Protein 8GPV (pdb70)

InterPro domains:
  IPR000644 CBS domain [PF00571] (129-175)
  IPR000644 CBS domain [PF00571] (193-246)
  IPR000644 CBS domain [PS51371] (197-253)
  IPR000644 CBS domain [SM00116] (200-248)
  IPR006667 SLC41A/MgtE, integral membrane domain [PF01769] (315-437)
  IPR006668 Magnesium transporter, MgtE intracellular domain [PF03448] (28-127)
  IPR006668 Magnesium transporter, MgtE intracellular domain [SM00924] (26-129)
  IPR006669 Magnesium transporter MgtE [PTHR43773] (11-441)
  IPR006669 Magnesium transporter MgtE [TIGR00400] (9-442)
  IPR036739 SLC41A/MgtE divalent cation transporters, integral membrane domain superfamily [G3DSA:1.10.357.20] (266-442)
  IPR036739 SLC41A/MgtE divalent cation transporters, integr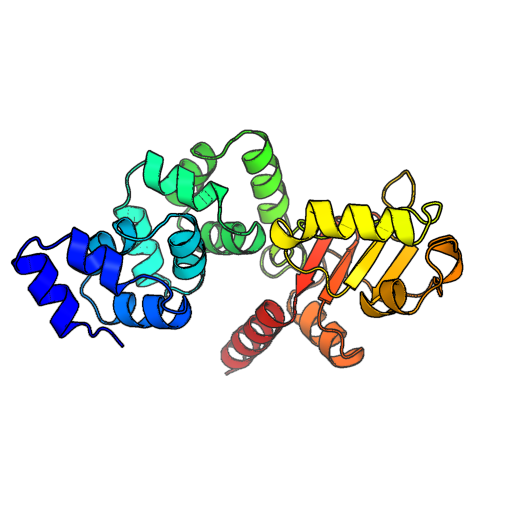al membrane domain superfamily [SSF161093] (274-442)
  IPR038076 MgtE, N-terminal domain superfamily [G3DSA:1.25.60.10] (2-124)
  IPR046342 CBS domain superfamily [G3DSA:3.10.580.10] (125-253)
  IPR046342 CBS domain superfamily [SSF54631] (128-263)

B-factor: mean 52.8, std 12.77, range [27.22, 95.34]

Organism: NCBI:txid1898207

Solvent-accessible surface area: 13319 Å² total; per-residue (Å²): 126,38,62,47,90,77,0,83,98,19,24,98,89,30,108,99,47,45,0,130,157,32,7,107,138,39,58,41,71,102,2,9,97,16,0,154,60,12,124,73,76,48,1,22,57,0,7,85,22,12,81,113,76,43,13,11,88,0,1,30,90,15,44,68,54,29,14,43,33,0,4,93,54,15,75,117,52,46,4,145,59,8,0,50,55,7,51,8,14,34,5,1,58,0,9,73,72,19,87,53,85,39,19,89,110,2,20,122,31,21,59,117,76,34,54,65,47,2,129,96,3,38,64,28,68,61,74,4,0,0,42,27,0,3,38,44,18,0,0,0,45,30,64,68,41,0,41,100,0,25,89,46,6,165,92,78,12,152,125,20,56,29,51,94,25,0,1,0,0,44,141,164,78,44,14,43,2,32,12,118,42,28,28,1,125,156,23,88,75,123,22,31,0,161,80,42,49,90,47,84,83,38,35,3,43,1,145,40,71,26,83,51,0,23,123,10,17,137,156,97,118,63,166,5,0,3,0,26,53,123,82,25,34,4,31,0,1,2,11,34,89,32,8,116,85,2,32,119,100,20,51,96,133,121,123

CATH classification: 1.25.60.10 (+1 more: 3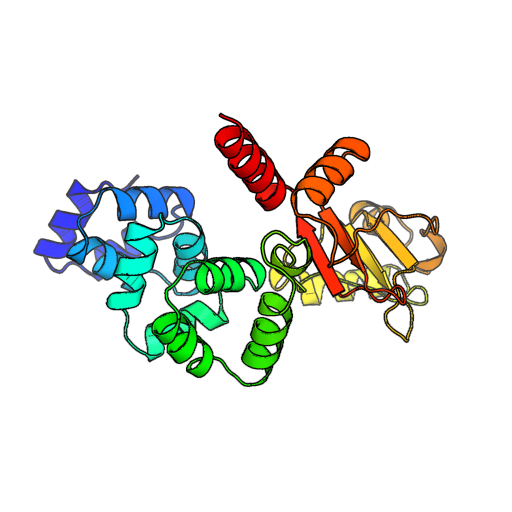.10.580.10)

Structure (mmCIF, N/CA/C/O backbone):
data_8GPV
#
_entry.id   8GPV
#
_cell.length_a   81.063
_cell.length_b   81.063
_cell.length_c   104.565
_cell.angle_alpha   90.00
_cell.angle_beta   90.00
_cell.angle_gamma   90.00
#
_symmetry.space_group_name_H-M   'P 43 2 2'
#
loop_
_entity.id
_entity.type
_entity.pdbx_description
1 polymer 'Magnesium transporter MgtE'
2 non-polymer '4-(2-HYDROXYETHYL)-1-PIPERAZINE ETHANESULFONIC ACID'
3 non-polymer 'MAGNESIUM ION'
4 water water
#
loop_
_atom_site.group_PDB
_atom_site.id
_atom_site.type_symbol
_atom_site.label_atom_id
_atom_site.label_alt_id
_atom_site.label_comp_id
_atom_site.label_asym_id
_atom_site.label_entity_id
_atom_site.label_seq_id
_atom_site.pdbx_PDB_ins_code
_atom_site.Cartn_x
_atom_site.Cartn_y
_atom_site.Cartn_z
_atom_site.occupancy
_atom_site.B_iso_or_equiv
_atom_site.auth_seq_id
_atom_site.auth_comp_id
_atom_site.auth_asym_id
_atom_site.auth_atom_id
_atom_site.pdbx_PDB_model_num
ATOM 1 N N . MET A 1 1 ? -61.127 8.715 18.358 1.00 76.16 1 MET A N 1
ATOM 2 C CA . MET A 1 1 ? -61.590 10.086 18.181 1.00 70.15 1 MET A CA 1
ATOM 3 C C . MET A 1 1 ? -61.850 10.723 19.548 1.00 78.30 1 MET A C 1
ATOM 4 O O . MET A 1 1 ? -62.910 11.303 19.789 1.00 75.91 1 MET A O 1
ATOM 6 N N . LEU A 1 2 ? -60.865 10.614 20.437 1.00 73.09 2 LEU A N 1
ATOM 7 C CA . LEU A 1 2 ? -60.988 11.099 21.805 1.00 76.14 2 LEU A CA 1
ATOM 8 C C . LEU A 1 2 ? -60.528 12.551 21.903 1.00 63.38 2 LEU A C 1
ATOM 9 O O . LEU A 1 2 ? -59.404 12.884 21.512 1.00 66.21 2 LEU A O 1
ATOM 14 N N . THR A 1 3 ? -61.385 13.404 22.457 1.00 64.66 3 THR A N 1
ATOM 15 C CA . THR A 1 3 ? -61.193 14.847 22.418 1.00 60.30 3 THR A CA 1
ATOM 16 C C . THR A 1 3 ? -60.483 15.349 23.668 1.00 61.59 3 THR A C 1
ATOM 17 O O . THR A 1 3 ? -60.338 14.645 24.669 1.00 57.06 3 THR A O 1
ATOM 21 N N . ASP A 1 4 ? -60.054 16.609 23.595 1.00 55.94 4 ASP A N 1
ATOM 22 C CA . ASP A 1 4 ? -59.478 17.283 24.752 1.00 55.53 4 ASP A CA 1
ATOM 23 C C . ASP A 1 4 ? -60.456 17.299 25.926 1.00 59.49 4 ASP A C 1
ATOM 24 O O . ASP A 1 4 ? -60.060 17.119 27.084 1.00 50.26 4 ASP A O 1
ATOM 29 N N . THR A 1 5 ? -61.739 17.508 25.628 1.00 52.88 5 THR A N 1
ATOM 30 C CA . THR A 1 5 ? -62.790 17.537 26.637 1.00 59.84 5 THR A CA 1
ATOM 31 C C . THR A 1 5 ? -62.943 16.200 27.348 1.00 47.48 5 THR A C 1
ATOM 32 O O . THR A 1 5 ? -63.072 16.153 28.577 1.00 53.38 5 THR A O 1
ATOM 36 N N . GLN A 1 6 ? -62.974 15.101 26.591 1.00 52.24 6 GLN A N 1
ATOM 37 C CA . GLN A 1 6 ? -63.195 13.812 27.233 1.00 51.65 6 GLN A CA 1
ATOM 38 C C . GLN A 1 6 ? -61.998 13.403 28.067 1.00 50.92 6 GLN A C 1
ATOM 39 O O . GLN A 1 6 ? -62.175 12.821 29.143 1.00 53.31 6 GLN A O 1
ATOM 45 N N . VAL A 1 7 ? -60.779 13.718 27.624 1.00 43.93 7 VAL 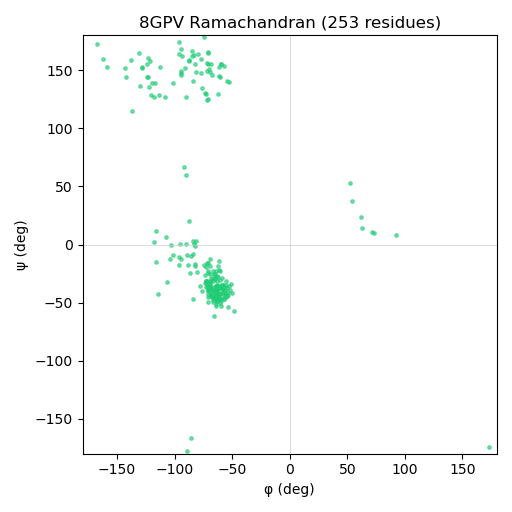A N 1
ATOM 46 C CA . VAL A 1 7 ? -59.617 13.351 28.434 1.00 43.89 7 VAL A CA 1
ATOM 47 C C . VAL A 1 7 ? -59.594 14.166 29.726 1.00 56.21 7 VAL A C 1
ATOM 48 O O . VAL A 1 7 ? -59.379 13.619 30.815 1.00 45.55 7 VAL A O 1
ATOM 52 N N . LYS A 1 8 ? -59.859 15.475 29.635 1.00 50.36 8 LYS A N 1
ATOM 53 C CA . LYS A 1 8 ? -59.783 16.325 30.818 1.00 47.56 8 LYS A CA 1
ATOM 54 C C . LYS A 1 8 ? -60.801 15.921 31.879 1.00 42.64 8 LYS A C 1
ATOM 55 O O . LYS A 1 8 ? -60.519 16.004 33.090 1.00 43.56 8 LYS A O 1
ATOM 61 N N . GLU A 1 9 ? -61.979 15.464 31.454 1.00 41.48 9 GLU A N 1
ATOM 62 C CA . GLU A 1 9 ? -62.942 14.917 32.404 1.00 44.23 9 GLU A CA 1
ATOM 63 C C . GLU A 1 9 ? -62.430 13.622 33.023 1.00 43.05 9 GLU A C 1
ATOM 64 O O . GLU A 1 9 ? -62.539 13.421 34.240 1.00 48.09 9 GLU A O 1
ATOM 70 N N . LEU A 1 10 ? -61.894 12.717 32.197 1.00 40.39 10 LEU A N 1
ATOM 71 C CA . LEU A 1 10 ? -61.379 11.468 32.745 1.00 39.26 10 LEU A CA 1
ATOM 72 C C . LEU A 1 10 ? -60.253 11.739 33.728 1.00 37.90 10 LEU A C 1
ATOM 73 O O . LEU A 1 10 ? -60.148 11.070 34.764 1.00 43.66 10 LEU A O 1
ATOM 78 N N . ILE A 1 11 ? -59.411 12.735 33.435 1.00 39.25 11 ILE A N 1
ATOM 79 C CA . ILE A 1 11 ? -58.351 13.101 34.372 1.00 43.14 11 ILE A CA 1
ATOM 80 C C . ILE A 1 11 ? -58.964 13.599 35.671 1.00 47.25 11 ILE A C 1
ATOM 81 O O . ILE A 1 11 ? -58.601 13.153 36.768 1.00 44.15 11 ILE A O 1
ATOM 86 N N . SER A 1 12 ? -59.927 14.518 35.559 1.00 44.64 12 SER A N 1
ATOM 87 C CA . SER A 1 12 ? -60.604 15.031 36.749 1.00 50.65 12 SER A CA 1
ATOM 88 C C . SER A 1 12 ? -61.256 13.909 37.546 1.00 46.04 12 SER A C 1
ATOM 89 O O . SER A 1 12 ? -61.270 13.953 38.781 1.00 47.36 12 SER A O 1
ATOM 92 N N . GLN A 1 13 ? -61.771 12.883 36.877 1.00 45.70 13 GLN A N 1
ATOM 93 C CA . GLN A 1 13 ? -62.309 11.729 37.584 1.00 47.22 13 GLN A CA 1
ATOM 94 C C . GLN A 1 13 ? -61.237 10.724 38.005 1.00 43.03 13 GLN A C 1
ATOM 95 O O . GLN A 1 13 ? -61.581 9.700 38.602 1.00 47.96 13 GLN A O 1
ATOM 101 N N . ARG A 1 14 ? -59.966 10.971 37.682 1.00 43.65 14 ARG A N 1
ATOM 102 C CA . ARG A 1 14 ? -58.883 10.023 37.950 1.00 39.05 14 ARG A CA 1
ATOM 103 C C . ARG A 1 14 ? -59.156 8.642 37.363 1.00 41.87 14 ARG A C 1
ATOM 104 O O . ARG A 1 14 ? -58.826 7.611 37.948 1.00 46.82 14 ARG A O 1
ATOM 105 N N . ARG A 1 15 ? -59.756 8.625 36.178 1.00 41.17 15 ARG A N 1
ATOM 106 C CA . ARG A 1 15 ? -60.075 7.377 35.499 1.00 44.63 15 ARG A CA 1
ATOM 107 C C . ARG A 1 15 ? -58.911 6.999 34.585 1.00 43.67 15 ARG A C 1
ATOM 108 O O . ARG A 1 15 ? -59.029 6.972 33.367 1.00 38.82 15 ARG A O 1
ATOM 116 N N . TRP A 1 16 ? -57.775 6.679 35.218 1.00 46.26 16 TRP A N 1
ATOM 117 C CA . TRP A 1 16 ? -56.524 6.462 34.483 1.00 48.11 16 TRP A CA 1
ATOM 118 C C . TRP A 1 16 ? -56.600 5.272 33.541 1.00 45.45 16 TRP A C 1
ATOM 119 O O . TRP A 1 16 ? -56.061 5.329 32.429 1.00 43.98 16 TRP A O 1
ATOM 130 N N . ALA A 1 17 ? -57.238 4.177 33.964 1.00 38.10 17 ALA A N 1
ATOM 131 C CA . ALA A 1 17 ? -57.381 3.031 33.065 1.00 43.82 17 ALA A CA 1
ATOM 132 C C . ALA A 1 17 ? -58.199 3.385 31.823 1.00 47.47 17 ALA A C 1
ATOM 133 O O . ALA A 1 17 ? -57.844 3.003 30.701 1.00 46.02 17 ALA A O 1
ATOM 135 N N . ASP A 1 18 ? -59.310 4.100 32.007 1.00 41.19 18 ASP A N 1
ATOM 136 C CA . ASP A 1 18 ? -60.118 4.529 30.867 1.00 49.16 18 ASP A CA 1
ATOM 137 C C . ASP A 1 18 ? -59.301 5.394 29.914 1.00 39.28 18 ASP A C 1
ATOM 138 O O . ASP A 1 18 ? -59.459 5.303 28.696 1.00 44.01 18 ASP A O 1
ATOM 143 N N . ILE A 1 19 ? -58.417 6.238 30.448 1.00 41.72 19 ILE A N 1
ATOM 144 C CA . ILE A 1 19 ? -57.565 7.045 29.577 1.00 42.73 19 ILE A CA 1
ATOM 145 C C . ILE A 1 19 ? -56.642 6.154 28.763 1.00 42.62 19 ILE A C 1
ATOM 146 O O . ILE A 1 19 ? -56.578 6.257 27.531 1.00 42.27 19 ILE A O 1
ATOM 151 N N . ARG A 1 20 ? -55.896 5.271 29.436 1.00 42.47 20 ARG A N 1
ATOM 152 C CA . ARG A 1 20 ? -54.984 4.400 28.691 1.00 47.11 20 ARG A CA 1
ATOM 153 C C . ARG A 1 20 ? -55.736 3.568 27.645 1.00 44.43 20 ARG A C 1
ATOM 154 O O . ARG A 1 20 ? -55.252 3.402 26.518 1.00 42.69 20 ARG A O 1
ATOM 162 N N . ARG A 1 21 ? -56.953 3.095 27.961 1.00 45.14 21 ARG A N 1
ATOM 163 C CA . ARG A 1 21 ? -57.730 2.349 26.964 1.00 37.12 21 ARG A CA 1
ATOM 164 C C . ARG A 1 21 ? -58.161 3.235 25.801 1.00 43.39 21 ARG A C 1
ATOM 165 O O . ARG A 1 21 ? -58.139 2.802 24.641 1.00 44.96 21 ARG A O 1
ATOM 173 N N . ALA A 1 22 ? -58.567 4.469 26.092 1.00 40.10 22 ALA A N 1
ATOM 174 C CA . ALA A 1 22 ? -58.969 5.394 25.040 1.00 39.29 22 ALA A CA 1
ATOM 175 C C . ALA A 1 22 ? -57.817 5.782 24.118 1.00 43.66 22 ALA A C 1
ATOM 176 O O . ALA A 1 22 ? -58.059 6.140 22.958 1.00 49.34 22 ALA A O 1
ATOM 178 N N . LEU A 1 23 ? -56.574 5.719 24.588 1.00 44.17 23 LEU A N 1
ATOM 179 C CA . LEU A 1 23 ? -55.449 6.103 23.747 1.00 43.39 23 LEU A CA 1
ATOM 180 C C . LEU A 1 23 ? -54.946 4.971 22.861 1.00 47.35 23 LEU A C 1
ATOM 181 O O . LEU A 1 23 ? -54.131 5.234 21.978 1.00 41.63 23 LEU A O 1
ATOM 186 N N . VAL A 1 24 ? -55.413 3.736 23.076 1.00 40.24 24 VAL A N 1
ATOM 187 C CA . VAL A 1 24 ? -54.910 2.576 22.342 1.00 44.48 24 VAL A CA 1
ATOM 188 C C . VAL A 1 24 ? -55.187 2.728 20.854 1.00 50.81 24 VAL A C 1
ATOM 189 O O . VAL A 1 24 ? -56.312 3.037 20.440 1.00 43.12 24 VAL A O 1
ATOM 193 N N . ASP A 1 25 ? -54.149 2.531 20.044 1.00 51.77 25 ASP A N 1
ATOM 194 C CA . ASP A 1 25 ? -54.235 2.424 18.595 1.00 61.86 25 ASP A CA 1
ATOM 195 C C . ASP A 1 25 ? -54.515 3.774 17.933 1.00 63.09 25 ASP A C 1
ATOM 196 O O . ASP A 1 25 ? -54.775 3.823 16.726 1.00 64.79 25 ASP A O 1
ATOM 201 N N . GLU A 1 26 ? -54.452 4.879 18.681 1.00 48.37 26 GLU A N 1
ATOM 202 C CA . GLU A 1 26 ? -54.576 6.197 18.051 1.00 49.54 26 GLU A CA 1
ATOM 203 C C . GLU A 1 26 ? -53.294 6.516 17.287 1.00 50.90 26 GLU A C 1
ATOM 204 O O . GLU A 1 26 ? -52.197 6.371 17.845 1.00 43.49 26 GLU A O 1
ATOM 210 N N . PRO A 1 27 ? -53.383 6.930 16.024 1.00 44.90 27 PRO A N 1
ATOM 211 C CA . PRO A 1 27 ? -52.178 7.311 15.272 1.00 46.48 27 PRO A CA 1
ATOM 212 C C . PRO A 1 27 ? -51.383 8.369 16.012 1.00 40.02 27 PRO A C 1
ATOM 213 O O . PRO A 1 27 ? -51.952 9.291 16.616 1.00 42.77 27 PRO A O 1
ATOM 217 N N . PRO A 1 28 ? -50.062 8.268 15.985 1.00 40.71 28 PRO A N 1
ATOM 218 C CA . PRO A 1 28 ? -49.215 9.221 16.705 1.00 39.26 28 PRO A CA 1
ATOM 219 C C . PRO A 1 28 ? -49.511 10.670 16.341 1.00 39.72 28 PRO A C 1
ATOM 220 O O . PRO A 1 28 ? -49.503 11.533 17.229 1.00 35.81 28 PRO A O 1
ATOM 224 N N . PRO A 1 29 ? -49.745 11.011 15.061 1.00 38.09 29 PRO A N 1
ATOM 225 C CA . PRO A 1 29 ? -50.100 12.413 14.765 1.00 35.85 29 PRO A CA 1
ATOM 226 C C . PRO A 1 29 ? -51.369 12.864 15.468 1.00 44.59 29 PRO A C 1
ATOM 227 O O . PRO A 1 29 ? -51.485 14.036 15.857 1.00 40.67 29 PRO A O 1
ATOM 231 N N . HIS A 1 30 ? -52.335 11.961 15.627 1.00 40.80 30 HIS A N 1
ATOM 232 C CA . HIS A 1 30 ? -53.563 12.320 16.324 1.00 43.77 30 HIS A CA 1
ATOM 233 C C . HIS A 1 30 ? -53.298 12.505 17.817 1.00 43.44 30 HIS A C 1
ATOM 234 O O . HIS A 1 30 ? -53.867 13.407 18.442 1.00 40.72 30 HIS A O 1
ATOM 241 N N . LEU A 1 31 ? -52.435 11.658 18.411 1.00 37.72 31 LEU A N 1
ATOM 242 C CA . LEU A 1 31 ? -52.047 11.867 19.802 1.00 43.46 31 LEU A CA 1
ATOM 243 C C . LEU A 1 31 ? -51.292 13.173 19.965 1.00 47.22 31 LEU A C 1
ATOM 244 O O . LEU A 1 31 ? -51.462 13.870 20.971 1.00 41.44 31 LEU A O 1
ATOM 249 N N . ALA A 1 32 ? -50.424 13.507 18.999 1.00 42.83 32 ALA A N 1
ATOM 250 C CA . ALA A 1 32 ? -49.708 14.773 19.070 1.00 40.17 32 ALA A CA 1
ATOM 251 C C . ALA A 1 32 ? -50.670 15.948 18.989 1.00 41.14 32 ALA A C 1
ATOM 252 O O . ALA A 1 32 ? -50.444 16.980 19.632 1.00 47.78 32 ALA A O 1
ATOM 254 N N . ASP A 1 33 ? -51.741 15.820 18.206 1.00 38.58 33 ASP A N 1
ATOM 255 C CA . ASP A 1 33 ? -52.708 16.911 18.142 1.00 36.10 33 ASP A CA 1
ATOM 256 C C . ASP A 1 33 ? -53.404 17.093 19.481 1.00 50.24 33 ASP A C 1
ATOM 257 O O . ASP A 1 33 ? -53.536 18.218 19.975 1.00 46.47 33 ASP A O 1
ATOM 262 N N . LEU A 1 34 ? -53.830 15.986 20.090 1.00 52.94 34 LEU A N 1
ATOM 263 C CA . LEU A 1 34 ? -54.474 16.038 21.399 1.00 44.66 34 LEU A CA 1
ATOM 264 C C . LEU A 1 34 ? -53.554 16.652 22.444 1.00 49.89 34 LEU A C 1
ATOM 265 O O . LEU A 1 34 ? -53.976 17.495 23.241 1.00 52.44 34 LEU A O 1
ATOM 270 N N . LEU A 1 35 ? -52.293 16.221 22.476 1.00 44.46 35 LEU A N 1
ATOM 271 C CA . LEU A 1 35 ? -51.365 16.766 23.462 1.00 49.30 35 LEU A CA 1
ATOM 272 C C . LEU A 1 35 ? -51.165 18.263 23.263 1.00 52.58 35 LEU A C 1
ATOM 273 O O . LEU A 1 35 ? -51.019 19.010 24.238 1.00 56.10 35 LEU A O 1
ATOM 278 N N . PHE A 1 36 ? -51.170 18.727 22.009 1.00 52.27 36 PHE A N 1
ATOM 279 C CA . PHE A 1 36 ? -51.010 20.160 21.764 1.00 55.31 36 PHE A CA 1
ATOM 280 C C . PHE A 1 36 ? -52.206 20.950 22.287 1.00 57.40 36 PHE A C 1
ATOM 281 O O . PHE A 1 36 ? -52.038 22.002 22.917 1.00 64.69 36 PHE A O 1
ATOM 289 N N . SER A 1 37 ? -53.422 20.466 22.015 1.00 56.84 37 SER A N 1
ATOM 290 C CA . SER A 1 37 ? -54.643 21.160 22.410 1.00 60.39 37 SER A CA 1
ATOM 291 C C . SER A 1 37 ? -54.853 21.162 23.913 1.00 58.73 37 SER A C 1
ATOM 292 O O . SER A 1 37 ? -55.727 21.891 24.396 1.00 65.94 37 SER A O 1
ATOM 295 N N . LEU A 1 38 ? -54.094 20.365 24.652 1.00 55.35 38 LEU A N 1
ATOM 296 C CA . LEU A 1 38 ? -54.195 20.348 26.099 1.00 56.51 38 LEU A CA 1
ATOM 297 C C . LEU A 1 38 ? -53.341 21.454 26.700 1.00 56.58 38 LEU A C 1
ATOM 298 O O . LEU A 1 38 ? -52.494 22.052 26.040 1.00 53.05 38 LEU A O 1
ATOM 303 N N . GLU A 1 39 ? -53.566 21.711 27.981 1.00 57.44 39 GLU A N 1
ATOM 304 C CA . GLU A 1 39 ? -52.657 22.530 28.763 1.00 57.81 39 GLU A CA 1
ATOM 305 C C . GLU A 1 39 ? -51.517 21.673 29.295 1.00 63.30 39 GLU A C 1
ATOM 306 O O . GLU A 1 39 ? -51.613 20.444 29.359 1.00 61.30 39 GLU A O 1
ATOM 312 N N . THR A 1 40 ? -50.437 22.354 29.698 1.00 60.08 40 THR A N 1
ATOM 313 C CA . THR A 1 40 ? -49.171 21.676 29.975 1.00 59.45 40 THR A CA 1
ATOM 314 C C . THR A 1 40 ? -49.323 20.571 31.005 1.00 54.05 40 THR A C 1
ATOM 315 O O . THR A 1 40 ? -48.773 19.480 30.828 1.00 52.34 40 THR A O 1
ATOM 319 N N . ARG A 1 41 ? -50.048 20.833 32.099 1.00 59.28 41 ARG A N 1
ATOM 320 C CA . ARG A 1 41 ? -50.136 19.843 33.171 1.00 50.17 41 ARG A CA 1
ATOM 321 C C . ARG A 1 41 ? -50.782 18.551 32.681 1.00 48.44 41 ARG A C 1
ATOM 322 O O . ARG A 1 41 ? -50.324 17.449 33.008 1.00 48.98 41 ARG A O 1
ATOM 324 N N . GLU A 1 42 ? -51.846 18.667 31.893 1.00 50.62 42 GLU A N 1
ATOM 325 C CA . GLU A 1 42 ? -52.534 17.479 31.410 1.00 55.62 42 GLU A CA 1
ATOM 326 C C . GLU A 1 42 ? -51.784 16.828 30.257 1.00 48.02 42 GLU A C 1
ATOM 327 O O . GLU A 1 42 ? -51.783 15.599 30.142 1.00 45.62 42 GLU A O 1
ATOM 333 N N . MET A 1 43 ? -51.162 17.635 29.396 1.00 52.46 43 MET A N 1
ATOM 334 C CA . MET A 1 43 ? -50.343 17.081 28.323 1.00 52.05 43 MET A CA 1
ATOM 335 C C . MET A 1 43 ? -49.252 16.183 28.898 1.00 50.83 43 MET A C 1
ATOM 336 O O . MET A 1 43 ? -49.045 15.055 28.436 1.00 49.88 43 MET A O 1
ATOM 341 N N . VAL A 1 44 ? -48.559 16.657 29.934 1.00 43.76 44 VAL A N 1
ATOM 342 C CA . VAL A 1 44 ? -47.543 15.830 30.587 1.00 42.71 44 VAL A CA 1
ATOM 343 C C . VAL A 1 44 ? -48.159 14.568 31.171 1.00 51.41 44 VAL A C 1
ATOM 344 O O . VAL A 1 44 ? -47.541 13.493 31.169 1.00 47.47 44 VAL A O 1
ATOM 348 N N . LEU A 1 45 ? -49.369 14.679 31.718 1.00 52.71 45 LEU A N 1
ATOM 349 C CA . LEU A 1 45 ? -49.975 13.515 32.353 1.00 45.42 45 LEU A CA 1
ATOM 350 C C . LEU A 1 45 ? -50.395 12.478 31.310 1.00 46.03 45 LEU A C 1
ATOM 351 O O . LEU A 1 45 ? -50.141 11.274 31.476 1.00 45.96 45 LEU A O 1
ATOM 356 N N . VAL A 1 46 ? -51.033 12.927 30.230 1.00 42.44 46 VAL A N 1
ATOM 357 C CA . VAL A 1 46 ? -51.453 12.000 29.186 1.00 40.85 46 VAL A CA 1
ATOM 358 C C . VAL A 1 46 ? -50.239 11.358 28.512 1.00 38.88 46 VAL A C 1
ATOM 359 O O . VAL A 1 46 ? -50.242 10.161 28.202 1.00 35.96 46 VAL A O 1
ATOM 363 N N . PHE A 1 47 ? -49.174 12.126 28.318 1.00 39.12 47 PHE A N 1
ATOM 364 C CA . PHE A 1 47 ? -47.964 11.561 27.725 1.00 53.34 47 PHE A CA 1
ATOM 365 C C . PHE A 1 47 ? -47.450 10.389 28.552 1.00 46.27 47 PHE A C 1
ATOM 366 O O . PHE A 1 47 ? -47.098 9.335 28.008 1.00 43.59 47 PHE A O 1
ATOM 374 N N . ARG A 1 48 ? -47.451 10.525 29.881 1.00 53.59 48 ARG A N 1
ATOM 375 C CA . ARG A 1 48 ? -46.949 9.431 30.705 1.00 41.32 48 ARG A CA 1
ATOM 376 C C . ARG A 1 48 ? -47.868 8.214 30.663 1.00 40.40 48 ARG A C 1
ATOM 377 O O . ARG A 1 48 ? -47.409 7.090 30.884 1.00 49.73 48 ARG A O 1
ATOM 382 N N . CYS A 1 49 ? -49.159 8.407 30.383 1.00 45.72 49 CYS A N 1
ATOM 383 C CA . CYS A 1 49 ? -50.082 7.278 30.247 1.00 34.65 49 CYS A CA 1
ATOM 384 C C . CYS A 1 49 ? -49.786 6.408 29.040 1.00 45.48 49 CYS A C 1
ATOM 385 O O . CYS A 1 49 ? -50.196 5.243 29.016 1.00 58.28 49 CYS A O 1
ATOM 388 N N . LEU A 1 50 ? -49.115 6.951 28.032 1.00 42.48 50 LEU A N 1
ATOM 389 C CA . LEU A 1 50 ? -48.878 6.219 26.800 1.00 49.77 50 LEU A CA 1
ATOM 390 C C . LEU A 1 50 ? -47.852 5.108 27.011 1.00 44.48 50 LEU A C 1
ATOM 391 O O . LEU A 1 50 ? -46.943 5.242 27.839 1.00 49.86 50 LEU A O 1
ATOM 396 N N . PRO A 1 51 ? -47.964 4.007 26.265 1.00 44.72 51 PRO A N 1
ATOM 397 C CA . PRO A 1 51 ? -46.867 3.039 26.226 1.00 48.23 51 PRO A CA 1
ATOM 398 C C . PRO A 1 51 ? -45.629 3.708 25.656 1.00 56.90 51 PRO A C 1
ATOM 399 O O . PRO A 1 51 ? -45.718 4.566 24.772 1.00 45.88 51 PRO A O 1
ATOM 403 N N . ARG A 1 52 ? -44.460 3.313 26.168 1.00 54.49 52 ARG A N 1
ATOM 404 C CA . ARG A 1 52 ? -43.232 3.968 25.721 1.00 53.72 52 ARG A CA 1
ATOM 405 C C . ARG A 1 52 ? -42.995 3.767 24.224 1.00 51.36 52 ARG A C 1
ATOM 406 O O . ARG A 1 52 ? -42.380 4.627 23.577 1.00 66.90 52 ARG A O 1
ATOM 414 N N . GLU A 1 53 ? -43.490 2.666 23.647 1.00 49.29 53 GLU A N 1
ATOM 415 C CA . GLU A 1 53 ? -43.339 2.461 22.208 1.00 59.66 53 GLU A CA 1
ATOM 416 C C . GLU A 1 53 ? -44.132 3.493 21.408 1.00 56.18 53 GLU A C 1
ATOM 417 O O . GLU A 1 53 ? -43.760 3.828 20.275 1.00 48.55 53 GLU A O 1
ATOM 419 N N . VAL A 1 54 ? -45.223 3.995 21.980 1.00 50.61 54 VAL A N 1
ATOM 420 C CA . VAL A 1 54 ? -46.013 5.065 21.381 1.00 51.56 54 VAL A CA 1
ATOM 421 C C . VAL A 1 54 ? -45.433 6.433 21.704 1.00 44.87 54 VAL A C 1
ATOM 422 O O . VAL A 1 54 ? -45.309 7.290 20.823 1.00 44.63 54 VAL A O 1
ATOM 426 N N . SER A 1 55 ? -45.094 6.671 22.976 1.00 45.74 55 SER A N 1
ATOM 427 C CA . SER A 1 55 ? -44.746 8.022 23.400 1.00 39.94 55 SER A CA 1
ATOM 428 C C . SER A 1 55 ? -43.476 8.531 22.721 1.00 42.64 55 SER A C 1
ATOM 429 O O . SER A 1 55 ? -43.347 9.739 22.490 1.00 44.39 55 SER A O 1
ATOM 432 N N . SER A 1 56 ? -42.554 7.629 22.365 1.00 43.17 56 SER A N 1
ATOM 433 C CA . SER A 1 56 ? -41.356 8.016 21.621 1.00 47.25 56 SER A CA 1
ATOM 434 C C . SER A 1 56 ? -41.705 8.556 20.237 1.00 46.11 56 SER A C 1
ATOM 435 O O . SER A 1 56 ? -41.144 9.565 19.794 1.00 54.42 56 SER A O 1
ATOM 438 N N . GLU A 1 57 ? -42.632 7.894 19.542 1.00 43.79 57 GLU A N 1
ATOM 439 C CA . GLU A 1 57 ? -43.111 8.407 18.259 1.00 40.64 57 GLU A CA 1
ATOM 440 C C . GLU A 1 57 ? -43.806 9.752 18.398 1.00 45.56 57 GLU A C 1
ATOM 441 O O . GLU A 1 57 ? -43.635 10.642 17.553 1.00 42.28 57 GLU A O 1
ATOM 447 N N . VAL A 1 58 ? -44.669 9.886 19.401 1.00 41.71 58 VAL A N 1
ATOM 448 C CA . VAL A 1 58 ? -45.432 11.120 19.574 1.00 34.74 58 VAL A CA 1
ATOM 449 C C . VAL A 1 58 ? -44.504 12.288 19.872 1.00 37.17 58 VAL A C 1
ATOM 450 O O . VAL A 1 58 ? -44.683 13.395 19.339 1.00 45.75 58 VAL A O 1
ATOM 454 N N . PHE A 1 59 ? -43.499 12.052 20.721 1.00 42.17 59 PHE A N 1
ATOM 455 C CA . PHE A 1 59 ? -42.539 13.084 21.111 1.00 46.16 59 PHE A CA 1
ATOM 456 C C . PHE A 1 59 ? -41.887 13.724 19.900 1.00 50.36 59 PHE A C 1
ATOM 457 O O . PHE A 1 59 ? -41.740 14.951 19.827 1.00 47.77 59 PHE A O 1
ATOM 465 N N . ALA A 1 60 ? -41.492 12.900 18.932 1.00 53.98 60 ALA A N 1
ATOM 466 C CA . ALA A 1 60 ? -40.881 13.421 17.716 1.00 47.51 60 ALA A CA 1
ATOM 467 C C . ALA A 1 60 ? -41.818 14.324 16.923 1.00 55.62 60 ALA A C 1
ATOM 468 O O . ALA A 1 60 ? -41.345 15.107 16.094 1.00 63.05 60 ALA A O 1
ATOM 470 N N . LEU A 1 61 ? -43.128 14.251 17.157 1.00 39.42 61 LEU A N 1
ATOM 471 C CA . LEU A 1 61 ? -44.090 15.023 16.386 1.00 46.37 61 LEU A CA 1
ATOM 472 C C . LEU A 1 61 ? -44.507 16.325 17.061 1.00 52.02 61 LEU A C 1
ATOM 473 O O . LEU A 1 61 ? -45.168 17.154 16.422 1.00 55.31 61 LEU A O 1
ATOM 478 N N . LEU A 1 62 ? -44.143 16.522 18.322 1.00 55.52 62 LEU A N 1
ATOM 479 C CA . LEU A 1 62 ? -44.621 17.655 19.093 1.00 59.48 62 LEU A CA 1
ATOM 480 C C . LEU A 1 62 ? -43.887 18.935 18.705 1.00 75.12 62 LEU A C 1
ATOM 481 O O . LEU A 1 62 ? -42.787 18.907 18.145 1.00 64.59 62 LEU A O 1
ATOM 486 N N . GLY A 1 63 ? -44.514 20.070 19.026 1.00 70.30 63 GLY A N 1
ATOM 487 C CA . GLY A 1 63 ? -43.866 21.351 18.841 1.00 67.69 63 GLY A CA 1
ATOM 488 C C . GLY A 1 63 ? -42.742 21.572 19.832 1.00 59.19 63 GLY A C 1
ATOM 489 O O . GLY A 1 63 ? -42.610 20.872 20.835 1.00 59.93 63 GLY A O 1
ATOM 490 N N . LYS A 1 64 ? -41.907 22.575 19.537 1.00 66.92 64 LYS A N 1
ATOM 491 C CA . LYS A 1 64 ? -40.731 22.832 20.370 1.00 66.30 64 LYS A CA 1
ATOM 492 C C . LYS A 1 64 ? -41.132 23.202 21.793 1.00 70.00 64 LYS A C 1
ATOM 493 O O . LYS A 1 64 ? -40.543 22.705 22.766 1.00 56.43 64 LYS A O 1
ATOM 495 N N . GLY A 1 65 ? -42.136 24.070 21.931 1.00 63.46 65 GLY A N 1
ATOM 496 C CA . GLY A 1 65 ? -42.608 24.436 23.257 1.00 73.84 65 GLY A CA 1
ATOM 497 C C . GLY A 1 65 ? -43.106 23.243 24.051 1.00 71.03 6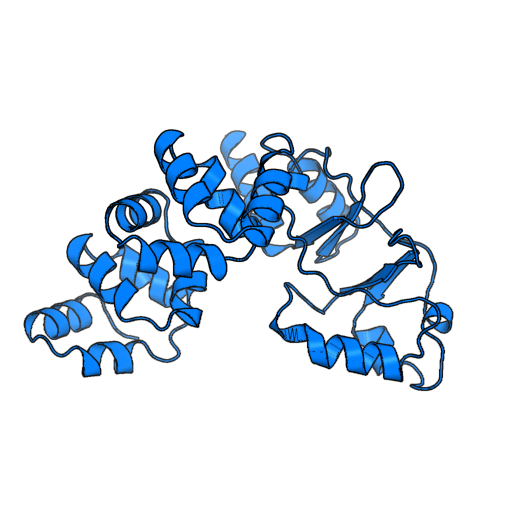5 GLY A C 1
ATOM 498 O O . GLY A 1 65 ? -42.672 23.010 25.185 1.00 70.83 65 GLY A O 1
ATOM 499 N N . ASP A 1 66 ? -44.032 22.470 23.466 1.00 58.28 66 ASP A N 1
ATOM 500 C CA . ASP A 1 66 ? -44.531 21.278 24.151 1.00 62.86 66 ASP A CA 1
ATOM 501 C C . ASP A 1 66 ? -43.396 20.295 24.420 1.00 54.57 66 ASP A C 1
ATOM 502 O O . ASP A 1 66 ? -43.310 19.710 25.506 1.00 54.58 66 ASP A O 1
ATOM 507 N N . ARG A 1 67 ? -42.499 20.120 23.443 1.00 61.16 67 ARG A N 1
ATOM 508 C CA . ARG A 1 67 ? -41.357 19.227 23.617 1.00 57.07 67 ARG A CA 1
ATOM 509 C C . ARG A 1 67 ? -40.481 19.701 24.776 1.00 65.89 67 ARG A C 1
ATOM 510 O O . ARG A 1 67 ? -40.108 18.923 25.668 1.00 52.77 67 ARG A O 1
ATOM 518 N N . ASN A 1 68 ? -40.118 20.987 24.764 1.00 63.85 68 ASN A N 1
ATOM 519 C CA . ASN A 1 68 ? -39.229 21.516 25.793 1.00 66.61 68 ASN A CA 1
ATOM 520 C C . ASN A 1 68 ? -39.893 21.467 27.164 1.00 62.28 68 ASN A C 1
ATOM 521 O O . ASN A 1 68 ? -39.276 21.048 28.150 1.00 62.30 68 ASN A O 1
ATOM 523 N N . ALA A 1 69 ? -41.165 21.879 27.237 1.00 55.51 69 ALA A N 1
ATOM 524 C CA . ALA A 1 69 ? -41.909 21.775 28.490 1.00 63.46 69 ALA A CA 1
ATOM 525 C C . ALA A 1 69 ? -41.927 20.340 28.993 1.00 58.97 69 ALA A C 1
ATOM 526 O O . ALA A 1 69 ? -41.749 20.076 30.188 1.00 51.16 69 ALA A O 1
ATOM 528 N N . LEU A 1 70 ? -42.122 19.394 28.088 1.00 60.74 70 LEU A N 1
ATOM 529 C CA . LEU A 1 70 ? -42.181 18.002 28.497 1.00 49.29 70 LEU A CA 1
ATOM 530 C C . LEU A 1 70 ? -40.826 17.536 29.016 1.00 51.26 70 LEU A C 1
ATOM 531 O O . LEU A 1 70 ? -40.760 16.688 29.913 1.00 53.42 70 LEU A O 1
ATOM 536 N N . ILE A 1 71 ? -39.731 18.089 28.490 1.00 66.60 71 ILE A N 1
ATOM 537 C CA . ILE A 1 71 ? -38.417 17.719 29.011 1.00 60.98 71 ILE A CA 1
ATOM 538 C C . ILE A 1 71 ? -38.221 18.309 30.400 1.00 73.19 71 ILE A C 1
ATOM 539 O O . ILE A 1 71 ? -37.670 17.658 31.300 1.00 63.48 71 ILE A O 1
ATOM 544 N N . GLU A 1 72 ? -38.693 19.539 30.605 1.00 66.09 72 GLU A N 1
ATOM 545 C CA . GLU A 1 72 ? -38.616 20.155 31.926 1.00 75.90 72 GLU A CA 1
ATOM 546 C C . GLU A 1 72 ? -39.404 19.382 32.985 1.00 58.82 72 GLU A C 1
ATOM 547 O O . GLU A 1 72 ? -39.188 19.613 34.180 1.00 67.51 72 GLU A O 1
ATOM 549 N N . ALA A 1 73 ? -40.284 18.452 32.586 1.00 66.43 73 ALA A N 1
ATOM 550 C CA . ALA A 1 73 ? -41.229 17.812 33.505 1.00 61.44 73 ALA A CA 1
ATOM 551 C C . ALA A 1 73 ? -41.014 16.320 33.733 1.00 63.47 73 ALA A C 1
ATOM 552 O O . ALA A 1 73 ? -41.171 15.865 34.869 1.00 50.73 73 ALA A O 1
ATOM 554 N N . LEU A 1 74 ? -40.720 15.511 32.707 1.00 59.02 74 LEU A N 1
ATOM 555 C CA . LEU A 1 74 ? -40.471 14.092 32.971 1.00 56.84 74 LEU A CA 1
ATOM 556 C C . LEU A 1 74 ? -39.302 13.886 33.916 1.00 50.71 74 LEU A C 1
ATOM 557 O O . LEU A 1 74 ? -38.402 14.720 34.041 1.00 67.43 74 LEU A O 1
ATOM 562 N N . THR A 1 75 ? -39.342 12.746 34.593 1.00 61.86 75 THR A N 1
ATOM 563 C CA . THR A 1 75 ? -38.327 12.380 35.560 1.00 66.75 75 THR A CA 1
ATOM 564 C C . THR A 1 75 ? -37.060 11.966 34.830 1.00 65.61 75 THR A C 1
ATOM 565 O O . THR A 1 75 ? -37.004 11.927 33.600 1.00 71.34 75 THR A O 1
ATOM 569 N N . ASP A 1 76 ? -36.027 11.630 35.602 1.00 67.74 76 ASP A N 1
ATOM 570 C CA . ASP A 1 76 ? -34.794 11.142 34.997 1.00 72.55 76 ASP A CA 1
ATOM 571 C C . ASP A 1 76 ? -35.016 9.807 34.285 1.00 65.48 76 ASP A C 1
ATOM 572 O O . ASP A 1 76 ? -34.573 9.629 33.146 1.00 66.88 76 ASP A O 1
ATOM 577 N N . GLU A 1 77 ? -35.718 8.858 34.920 1.00 67.63 77 GLU A N 1
ATOM 578 C CA . GLU A 1 77 ? -35.930 7.577 34.246 1.00 69.91 77 GLU A CA 1
ATOM 579 C C . GLU A 1 77 ? -36.813 7.740 33.012 1.00 74.11 77 GLU A C 1
ATOM 580 O O . GLU A 1 77 ? -36.510 7.183 31.951 1.00 66.55 77 GLU A O 1
ATOM 582 N N . GLU A 1 78 ? -37.904 8.505 33.121 1.00 63.17 78 GLU A N 1
ATOM 583 C CA . GLU A 1 78 ? -38.770 8.703 31.959 1.00 68.50 78 GLU A CA 1
ATOM 584 C C . GLU A 1 78 ? -38.006 9.319 30.796 1.00 69.40 78 GLU A C 1
ATOM 585 O O . GLU A 1 78 ? -38.206 8.931 29.634 1.00 60.91 78 GLU A O 1
ATOM 591 N N . THR A 1 79 ? -37.152 10.306 31.088 1.00 61.64 79 THR A N 1
ATOM 592 C CA . THR A 1 79 ? -36.308 10.896 30.053 1.00 67.46 79 THR A CA 1
ATOM 593 C C . THR A 1 79 ? -35.351 9.867 29.474 1.00 65.16 79 THR A C 1
ATOM 594 O O . THR A 1 79 ? -35.213 9.742 28.252 1.00 54.15 79 THR A O 1
ATOM 598 N N . ARG A 1 80 ? -34.666 9.132 30.345 1.00 61.40 80 ARG A N 1
ATOM 599 C CA . ARG A 1 80 ? -33.771 8.072 29.899 1.00 67.97 80 ARG A CA 1
ATOM 600 C C . ARG A 1 80 ? -34.467 7.143 28.915 1.00 61.61 80 ARG A C 1
ATOM 601 O O . ARG A 1 80 ? -33.888 6.765 27.890 1.00 62.33 80 ARG A O 1
ATOM 609 N N . HIS A 1 81 ? -35.732 6.805 29.187 1.00 57.33 81 HIS A N 1
ATOM 610 C CA . HIS A 1 81 ? -36.452 5.854 28.345 1.00 57.04 81 HIS A CA 1
ATOM 611 C C . HIS A 1 81 ? -36.851 6.464 27.006 1.00 46.76 81 HIS A C 1
ATOM 612 O O . HIS A 1 81 ? -36.891 5.759 25.988 1.00 54.60 81 HIS A O 1
ATOM 619 N N . LEU A 1 82 ? -37.158 7.761 26.986 1.00 44.04 82 LEU A N 1
ATOM 620 C CA . LEU A 1 82 ? -37.421 8.423 25.715 1.00 59.02 82 LEU A CA 1
ATOM 621 C C . LEU A 1 82 ? -36.164 8.480 24.851 1.00 63.57 82 LEU A C 1
ATOM 622 O O . LEU A 1 82 ? -36.201 8.153 23.656 1.00 49.40 82 LEU A O 1
ATOM 627 N N . LEU A 1 83 ? -35.039 8.904 25.439 1.00 49.92 83 LEU A N 1
ATOM 628 C CA . LEU A 1 83 ? -33.796 9.012 24.673 1.00 49.56 83 LEU A CA 1
ATOM 629 C C . LEU A 1 83 ? -33.353 7.679 24.103 1.00 55.25 83 LEU A C 1
ATOM 630 O O . LEU A 1 83 ? -32.750 7.638 23.021 1.00 50.37 83 LEU A O 1
ATOM 635 N N . ALA A 1 84 ? -33.664 6.579 24.780 1.00 42.22 84 ALA A N 1
ATOM 636 C CA . ALA A 1 84 ? -33.275 5.278 24.241 1.00 55.13 84 ALA A CA 1
ATOM 637 C C . ALA A 1 84 ? -34.094 4.911 23.004 1.00 44.80 84 ALA A C 1
ATOM 638 O O . ALA A 1 84 ? -33.554 4.394 22.020 1.00 54.80 84 ALA A O 1
ATOM 640 N N . ASP A 1 85 ? -35.396 5.170 23.046 1.00 44.57 85 ASP A N 1
ATOM 641 C CA . ASP A 1 85 ? -36.316 4.716 22.015 1.00 49.47 85 ASP A CA 1
ATOM 642 C C . ASP A 1 85 ? -36.428 5.669 20.831 1.00 40.08 85 ASP A C 1
ATOM 643 O O . ASP A 1 85 ? -36.806 5.208 19.740 1.00 41.14 85 ASP A O 1
ATOM 648 N N . LEU A 1 86 ? -36.132 6.966 21.010 1.00 42.13 86 LEU A N 1
ATOM 649 C CA . LEU A 1 86 ? -36.122 7.897 19.879 1.00 44.28 86 LEU A CA 1
ATOM 650 C C . LEU A 1 86 ? -35.244 7.358 18.763 1.00 38.13 86 LEU A C 1
ATOM 651 O O . LEU A 1 86 ? -34.190 6.775 19.015 1.00 36.86 86 LEU A O 1
ATOM 656 N N . ASP A 1 87 ? -35.696 7.518 17.523 1.00 38.12 87 ASP A N 1
ATOM 657 C CA . ASP A 1 87 ? -34.815 7.215 16.405 1.00 34.24 87 ASP A CA 1
ATOM 658 C C . ASP A 1 87 ? -33.590 8.126 16.483 1.00 33.17 87 ASP A C 1
ATOM 659 O O . ASP A 1 87 ? -33.707 9.280 16.909 1.00 38.85 87 ASP A O 1
ATOM 664 N N . PRO A 1 88 ? -32.399 7.642 16.106 1.00 37.07 88 PRO A N 1
ATOM 665 C CA . PRO A 1 88 ? -31.189 8.459 16.322 1.00 37.08 88 PRO A CA 1
ATOM 666 C C . PRO A 1 88 ? -31.243 9.853 15.721 1.00 41.05 88 PRO A C 1
ATOM 667 O O . PRO A 1 88 ? -30.755 10.799 16.366 1.00 37.12 88 PRO A O 1
ATOM 671 N N . ASP A 1 89 ? -31.849 10.038 14.537 1.00 37.44 89 ASP A N 1
ATOM 672 C CA . ASP A 1 89 ? -31.942 11.381 13.967 1.00 37.37 89 ASP A CA 1
ATOM 673 C C . ASP A 1 89 ? -32.920 12.250 14.745 1.00 39.53 89 ASP A C 1
ATOM 674 O O . ASP A 1 89 ? -32.687 13.457 14.928 1.00 38.14 89 ASP A O 1
ATOM 679 N N . ASP A 1 90 ? -34.000 11.651 15.243 1.00 39.75 90 ASP A N 1
ATOM 680 C CA . ASP A 1 90 ? -34.937 12.395 16.069 1.00 38.45 90 ASP A CA 1
ATOM 681 C C . ASP A 1 90 ? -34.294 12.766 17.399 1.00 39.17 90 ASP A C 1
ATOM 682 O O . ASP A 1 90 ? -34.536 13.859 17.926 1.00 44.12 90 ASP A O 1
ATOM 687 N N . ARG A 1 91 ? -33.473 11.866 17.944 1.00 41.17 91 ARG A N 1
ATOM 688 C CA . ARG A 1 91 ? -32.704 12.179 19.144 1.00 39.63 91 ARG A CA 1
ATOM 689 C C . ARG A 1 91 ? -31.768 13.366 18.896 1.00 57.46 91 ARG A C 1
ATOM 690 O O . ARG A 1 91 ? -31.726 14.313 19.695 1.00 50.26 91 ARG A O 1
ATOM 698 N N . THR A 1 92 ? -31.042 13.351 17.771 1.00 39.35 92 THR A N 1
ATOM 699 C CA . THR A 1 92 ? -30.220 14.497 17.376 1.00 40.39 92 THR A CA 1
ATOM 700 C C . THR A 1 92 ? -31.036 15.789 17.282 1.00 50.87 92 THR A C 1
ATOM 701 O O . THR A 1 92 ? -30.596 16.840 17.761 1.00 54.78 92 THR A O 1
ATOM 705 N N . ASP A 1 93 ? -32.221 15.739 16.659 1.00 49.76 93 ASP A N 1
ATOM 706 C CA . ASP A 1 93 ? -33.001 16.960 16.450 1.00 46.22 93 ASP A CA 1
ATOM 707 C C . ASP A 1 93 ? -33.336 17.642 17.771 1.00 58.54 93 ASP A C 1
ATOM 708 O O . ASP A 1 93 ? -33.371 18.877 17.859 1.00 54.07 93 ASP A O 1
ATOM 713 N N . LEU A 1 94 ? -33.584 16.851 18.805 1.00 45.86 94 LEU A N 1
ATOM 714 C CA . LEU A 1 94 ? -33.874 17.410 20.113 1.00 56.57 94 LEU A CA 1
ATOM 715 C C . LEU A 1 94 ? -32.636 18.058 20.723 1.00 61.90 94 LEU A C 1
ATOM 716 O O . LEU A 1 94 ? -32.706 19.172 21.257 1.00 60.44 94 LEU A O 1
ATOM 721 N N . LEU A 1 95 ? -31.487 17.387 20.624 1.00 53.62 95 LEU A N 1
ATOM 722 C CA . LEU A 1 95 ? -30.276 17.881 21.265 1.00 51.46 95 LEU A CA 1
ATOM 723 C C . LEU A 1 95 ? -29.750 19.148 20.595 1.00 60.17 95 LEU A C 1
ATOM 724 O O . LEU A 1 95 ? -29.209 20.025 21.275 1.00 61.97 95 LEU A O 1
ATOM 729 N N . GLN A 1 96 ? -29.903 19.281 19.278 1.00 58.00 96 GLN A N 1
ATOM 730 C CA . GLN A 1 96 ? -29.451 20.512 18.641 1.00 57.04 96 GLN A CA 1
ATOM 731 C C . GLN A 1 96 ? -30.353 21.708 18.947 1.00 71.15 96 GLN A C 1
ATOM 732 O O . GLN A 1 96 ? -29.914 22.850 18.778 1.00 67.73 96 GLN A O 1
ATOM 738 N N . GLU A 1 97 ? -31.597 21.487 19.382 1.00 71.39 97 GLU A N 1
ATOM 739 C CA . GLU A 1 97 ? -32.510 22.598 19.632 1.00 64.94 97 GLU A CA 1
ATOM 740 C C . GLU A 1 97 ? -32.559 23.030 21.090 1.00 75.02 97 GLU A C 1
ATOM 741 O O . GLU A 1 97 ? -33.040 24.133 21.371 1.00 83.91 97 GLU A O 1
ATOM 747 N N . LEU A 1 98 ? -32.091 22.197 22.014 1.00 71.92 98 LEU A N 1
ATOM 748 C CA . LEU A 1 98 ? -32.196 22.487 23.433 1.00 75.13 98 LEU A CA 1
ATOM 749 C C . LEU A 1 98 ? -31.002 23.307 23.908 1.00 82.14 98 LEU A C 1
ATOM 750 O O . LEU A 1 98 ? -29.951 23.333 23.259 1.00 83.10 98 LEU A O 1
ATOM 755 N N . PRO A 1 99 ? -31.145 24.016 25.029 1.00 95.34 99 PRO A N 1
ATOM 756 C CA . PRO A 1 99 ? -30.002 24.747 25.589 1.00 84.76 99 PRO A CA 1
ATOM 757 C C . PRO A 1 99 ? -28.934 23.806 26.128 1.00 81.19 99 PRO A C 1
ATOM 758 O O . PRO A 1 99 ? -29.212 22.670 26.524 1.00 81.04 99 PRO A O 1
ATOM 762 N N . GLY A 1 100 ? -27.701 24.319 26.162 1.00 83.04 100 GLY A N 1
ATOM 763 C CA . GLY A 1 100 ? -26.505 23.550 26.456 1.00 76.59 100 GLY A CA 1
ATOM 764 C C . GLY A 1 100 ? -26.525 22.648 27.674 1.00 80.55 100 GLY A C 1
ATOM 765 O O . GLY A 1 100 ? -26.268 21.446 27.557 1.00 81.72 100 GLY A O 1
ATOM 766 N N . GLU A 1 101 ? -26.799 23.211 28.856 1.00 84.54 101 GLU A N 1
ATOM 767 C CA . GLU A 1 101 ? -26.793 22.396 30.068 1.00 85.21 101 GLU A CA 1
ATOM 768 C C . GLU A 1 101 ? -27.894 21.348 30.033 1.00 74.61 101 GLU A C 1
ATOM 769 O O . GLU A 1 101 ? -27.749 20.269 30.620 1.00 67.39 101 GLU A O 1
ATOM 771 N N . VAL A 1 102 ? -28.994 21.640 29.340 1.00 81.89 102 VAL A N 1
ATOM 772 C CA . VAL A 1 102 ? -30.067 20.663 29.221 1.00 82.43 102 VAL A CA 1
ATOM 773 C C . VAL A 1 102 ? -29.638 19.519 28.309 1.00 71.60 102 VAL A C 1
ATOM 774 O O . VAL A 1 102 ? -29.753 18.342 28.673 1.00 67.99 102 VAL A O 1
ATOM 778 N N . THR A 1 103 ? -29.111 19.846 27.122 1.00 69.22 103 THR A N 1
ATOM 779 C CA . THR A 1 103 ? -28.537 18.810 26.265 1.00 60.56 103 THR A CA 1
ATOM 780 C C . THR A 1 103 ? -27.465 18.014 27.000 1.00 62.90 103 THR A C 1
ATOM 781 O O . THR A 1 103 ? -27.301 16.816 26.747 1.00 73.27 103 THR A O 1
ATOM 785 N N . GLN A 1 104 ? -26.751 18.650 27.937 1.00 76.14 104 GLN A N 1
ATOM 786 C CA . GLN A 1 104 ? -25.640 17.986 28.613 1.00 70.85 104 GLN A CA 1
ATOM 787 C C . GLN A 1 104 ? -26.117 16.989 29.662 1.00 54.18 104 GLN A C 1
ATOM 788 O O . GLN A 1 104 ? -25.516 15.922 29.820 1.00 57.30 104 GLN A O 1
ATOM 794 N N . ARG A 1 105 ? -27.163 17.323 30.421 1.00 78.21 105 ARG A N 1
ATOM 795 C CA . ARG A 1 105 ? -27.697 16.334 31.351 1.00 72.54 105 ARG A CA 1
ATOM 796 C C . ARG A 1 105 ? -28.414 15.227 30.595 1.00 70.60 105 ARG A C 1
ATOM 797 O O . ARG A 1 105 ? -28.358 14.054 30.991 1.00 63.16 105 ARG A O 1
ATOM 805 N N . LEU A 1 106 ? -29.094 15.586 29.502 1.00 70.06 106 LEU A N 1
ATOM 806 C CA . LEU A 1 106 ? -29.656 14.570 28.620 1.00 61.08 106 LEU A CA 1
ATOM 807 C C . LEU A 1 106 ? -28.580 13.582 28.194 1.00 57.56 106 LEU A C 1
ATOM 808 O O . LEU A 1 106 ? -28.721 12.371 28.400 1.00 64.36 106 LEU A O 1
ATOM 813 N N . LEU A 1 107 ? -27.468 14.092 27.645 1.00 52.88 107 LEU A N 1
ATOM 814 C CA . LEU A 1 107 ? -26.371 13.219 27.233 1.00 66.23 107 LEU A CA 1
ATOM 815 C C . LEU A 1 107 ? -25.944 12.274 28.351 1.00 56.27 107 LEU A C 1
ATOM 816 O O . LEU A 1 107 ? -25.635 11.105 28.102 1.00 61.93 107 LEU A O 1
ATOM 821 N N . ASN A 1 108 ? -25.925 12.757 29.593 1.00 66.56 108 ASN A N 1
ATOM 822 C CA . ASN A 1 108 ? -25.519 11.890 30.691 1.00 73.38 108 ASN A CA 1
ATOM 823 C C . ASN A 1 108 ? -26.541 10.813 31.005 1.00 79.77 108 ASN A C 1
ATOM 824 O O . ASN A 1 108 ? -26.196 9.840 31.691 1.00 68.19 108 ASN A O 1
ATOM 829 N N . LEU A 1 109 ? -27.774 10.956 30.518 1.00 74.48 109 LEU A N 1
ATOM 830 C CA . LEU A 1 109 ? -28.786 9.924 30.680 1.00 71.54 109 LEU A CA 1
ATOM 831 C C . LEU A 1 109 ? -28.695 8.824 29.626 1.00 75.66 109 LEU A C 1
ATOM 832 O O . LEU A 1 109 ? -29.506 7.892 29.670 1.00 69.25 109 LEU A O 1
ATOM 834 N N . LEU A 1 110 ? -27.736 8.888 28.696 1.00 66.05 110 LEU A N 1
ATOM 835 C CA . LEU A 1 110 ? -27.614 7.867 27.662 1.00 65.45 110 LEU A CA 1
ATOM 836 C C . LEU A 1 110 ? -26.684 6.743 28.091 1.00 72.61 110 LEU A C 1
ATOM 837 O O . LEU A 1 110 ? -25.752 6.941 28.877 1.00 77.15 110 LEU A O 1
ATOM 842 N N . SER A 1 111 ? -26.948 5.554 27.549 1.00 61.47 111 SER A N 1
ATOM 843 C CA . SER A 1 111 ? -26.073 4.407 27.726 1.00 61.24 111 SER A CA 1
ATOM 844 C C . SER A 1 111 ? -24.778 4.612 26.933 1.00 66.50 111 SER A C 1
ATOM 845 O O . SER A 1 111 ? -24.703 5.494 26.074 1.00 65.19 111 SER A O 1
ATOM 848 N N . PRO A 1 112 ? -23.732 3.823 27.210 1.00 67.90 112 PRO A N 1
ATOM 849 C CA . PRO A 1 11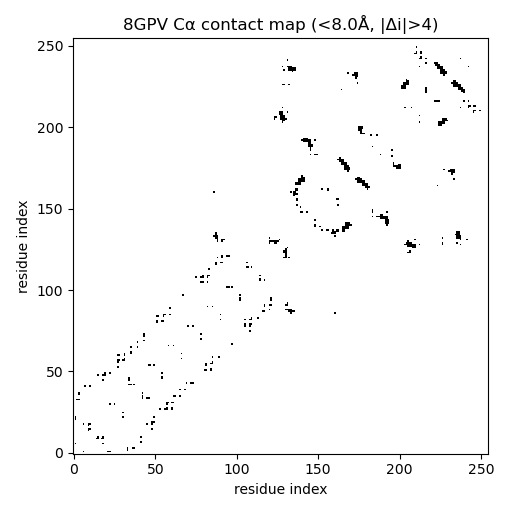2 ? -22.434 4.129 26.583 1.00 71.42 112 PRO A CA 1
ATOM 850 C C . PRO A 1 112 ? -22.491 4.104 25.070 1.00 54.45 112 PRO A C 1
ATOM 851 O O . PRO A 1 112 ? -22.012 5.038 24.413 1.00 66.44 112 PRO A O 1
ATOM 855 N N . ALA A 1 113 ? -23.063 3.043 24.499 1.00 63.08 113 ALA A N 1
ATOM 856 C CA . ALA A 1 113 ? -23.162 2.939 23.048 1.00 64.79 113 ALA A CA 1
ATOM 857 C C . ALA A 1 113 ? -24.068 4.021 22.476 1.00 59.83 113 ALA A C 1
ATOM 858 O O . ALA A 1 113 ? -23.806 4.546 21.386 1.00 58.13 113 ALA A O 1
ATOM 860 N N . ASP A 1 114 ? -25.144 4.367 23.190 1.00 46.02 114 ASP A N 1
ATOM 861 C CA . ASP A 1 114 ? -26.003 5.446 22.716 1.00 51.11 114 ASP A CA 1
ATOM 862 C C . ASP A 1 114 ? -25.334 6.796 22.870 1.00 60.17 114 ASP A C 1
ATOM 863 O O . ASP A 1 114 ? -25.589 7.702 22.075 1.00 46.74 114 ASP A O 1
ATOM 868 N N . LEU A 1 115 ? -24.492 6.960 23.891 1.00 51.18 115 LEU A N 1
ATOM 869 C CA . LEU A 1 115 ? -23.716 8.186 23.993 1.00 48.37 115 LEU A CA 1
ATOM 870 C C . LEU A 1 115 ? -22.746 8.314 22.832 1.00 37.48 115 LEU A C 1
ATOM 871 O O . LEU A 1 115 ? -22.611 9.390 22.241 1.00 47.23 115 LEU A O 1
ATOM 876 N N . LYS A 1 116 ? -22.056 7.228 22.496 1.00 47.75 116 LYS A N 1
ATOM 877 C CA . LYS A 1 116 ? -21.112 7.277 21.383 1.00 52.13 116 LYS A CA 1
ATOM 878 C C . LYS A 1 116 ? -21.835 7.582 20.077 1.00 47.76 116 LYS A C 1
ATOM 879 O O . LYS A 1 116 ? -21.342 8.350 19.246 1.00 50.16 116 LYS A O 1
ATOM 881 N N . GLU A 1 117 ? -23.023 7.008 19.901 1.00 42.15 117 GLU A N 1
ATOM 882 C CA . GLU A 1 117 ? -23.828 7.292 18.713 1.0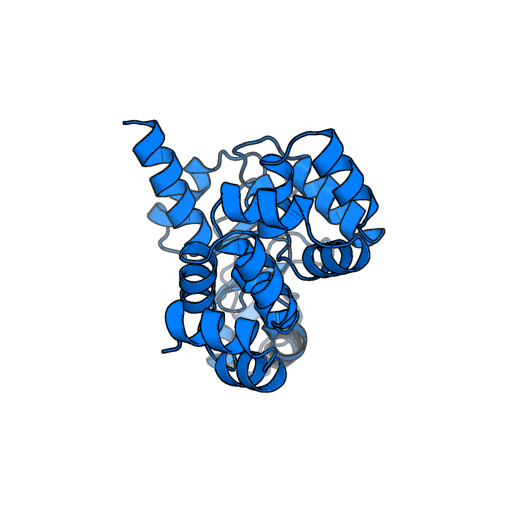0 37.74 117 GLU A CA 1
ATOM 883 C C . GLU A 1 117 ? -24.241 8.750 18.676 1.00 40.59 117 GLU A C 1
ATOM 884 O O . GLU A 1 117 ? -24.031 9.450 17.678 1.00 39.46 117 GLU A O 1
ATOM 890 N N . ALA A 1 118 ? -24.817 9.235 19.782 1.00 42.27 118 ALA A N 1
ATOM 891 C CA . ALA A 1 118 ? -25.325 10.595 19.800 1.00 39.58 118 ALA A CA 1
ATOM 892 C C . ALA A 1 118 ? -24.198 11.599 19.685 1.00 39.07 118 ALA A C 1
ATOM 893 O O . ALA A 1 118 ? -24.345 12.622 19.015 1.00 42.56 118 ALA A O 1
ATOM 895 N N . ARG A 1 119 ? -23.078 11.336 20.366 1.00 49.80 119 ARG A N 1
ATOM 896 C CA . ARG A 1 119 ? -21.911 12.201 20.237 1.00 43.64 119 ARG A CA 1
ATOM 897 C C . ARG A 1 119 ? -21.477 12.302 18.785 1.00 41.25 119 ARG A C 1
ATOM 898 O O . ARG A 1 119 ? -21.240 13.398 18.270 1.00 49.03 119 ARG A O 1
ATOM 906 N N . GLN A 1 120 ? -21.386 11.161 18.102 1.00 43.84 120 GLN A N 1
ATOM 907 C CA . GLN A 1 120 ? -20.952 11.188 16.706 1.00 46.26 120 GLN A CA 1
ATOM 908 C C . GLN A 1 120 ? -21.896 12.018 15.845 1.00 47.04 120 GLN A C 1
ATOM 909 O O . GLN A 1 120 ? -21.453 12.854 15.052 1.00 43.87 120 GLN A O 1
ATOM 915 N N . LEU A 1 121 ? -23.209 11.800 15.981 1.00 48.12 121 LEU A N 1
ATOM 916 C CA . LEU A 1 121 ? -24.167 12.492 15.115 1.00 41.15 121 LEU A CA 1
ATOM 917 C C . LEU A 1 121 ? -24.230 13.994 15.401 1.00 43.96 121 LEU A C 1
ATOM 918 O O . LEU A 1 121 ? -24.379 14.799 14.470 1.00 44.10 121 LEU A O 1
ATOM 923 N N . LEU A 1 122 ? -24.137 14.402 16.675 1.00 53.11 122 LEU A N 1
ATOM 924 C CA . LEU A 1 122 ? -24.078 15.843 16.915 1.00 52.06 122 LEU A CA 1
ATOM 925 C C . LEU A 1 122 ? -22.762 16.437 16.429 1.00 50.28 122 LEU A C 1
ATOM 926 O O . LEU A 1 122 ? -22.695 17.656 16.219 1.00 53.36 122 LEU A O 1
ATOM 931 N N . GLY A 1 123 ? -21.736 15.604 16.225 1.00 54.78 123 GLY A N 1
ATOM 932 C CA . GLY A 1 123 ? -20.418 16.062 15.821 1.00 53.85 123 GLY A CA 1
ATOM 933 C C . GLY A 1 123 ? -20.300 16.503 14.378 1.00 64.05 123 GLY A C 1
ATOM 934 O O . GLY A 1 123 ? -19.325 17.180 14.032 1.00 58.39 123 GLY A O 1
ATOM 935 N N . TYR A 1 124 ? -21.243 16.113 13.521 1.00 50.51 124 TYR A N 1
ATOM 936 C CA . TYR A 1 124 ? -21.310 16.689 12.199 1.00 45.04 124 TYR A CA 1
ATOM 937 C C . TYR A 1 124 ? -21.780 18.137 12.305 1.00 49.92 124 TYR A C 1
ATOM 938 O O . TYR A 1 124 ? -22.426 18.511 13.282 1.00 57.16 124 TYR A O 1
ATOM 947 N N . PRO A 1 125 ? -21.450 18.978 11.325 1.00 50.63 125 PRO A N 1
ATOM 948 C CA . PRO A 1 125 ? -21.848 20.387 11.417 1.00 53.84 125 PRO A CA 1
ATOM 949 C C . PRO A 1 125 ? -23.359 20.521 11.507 1.00 62.18 125 PRO A C 1
ATOM 950 O O . PRO A 1 125 ? -24.111 19.638 11.085 1.00 53.94 125 PRO A O 1
ATOM 954 N N . GLU A 1 126 ? -23.809 21.627 12.089 1.00 57.39 126 GLU A N 1
ATOM 955 C CA . GLU A 1 126 ? -25.223 21.943 11.997 1.00 63.92 126 GLU A CA 1
ATOM 956 C C . GLU A 1 126 ? -25.583 22.135 10.531 1.00 63.69 126 GLU A C 1
ATOM 957 O O . GLU A 1 126 ? -24.737 22.490 9.702 1.00 64.76 126 GLU A O 1
ATOM 959 N N . ASP A 1 127 ? -26.838 21.870 10.199 1.00 58.80 127 ASP A N 1
ATOM 960 C CA . ASP A 1 127 ? -27.322 21.961 8.825 1.00 59.89 127 ASP A CA 1
ATOM 961 C C . ASP A 1 127 ? -26.621 20.979 7.887 1.00 53.98 127 ASP A C 1
ATOM 962 O O . ASP A 1 127 ? -26.719 21.131 6.662 1.00 54.47 127 ASP A O 1
ATOM 967 N N . SER A 1 128 ? -25.906 19.986 8.421 1.00 45.10 128 SER A N 1
ATOM 968 C CA . SER A 1 128 ? -25.276 18.952 7.604 1.00 49.06 128 SER A CA 1
ATOM 969 C C . SER A 1 128 ? -26.176 17.728 7.458 1.00 52.09 128 SER A C 1
ATOM 970 O O . SER A 1 128 ? -27.123 17.516 8.223 1.00 45.20 128 SER A O 1
ATOM 973 N N . VAL A 1 129 ? -25.854 16.917 6.448 1.00 42.20 129 VAL A N 1
ATOM 974 C CA . VAL A 1 129 ? -26.550 15.652 6.228 1.00 41.51 129 VAL A CA 1
ATOM 975 C C . VAL A 1 129 ? -26.250 14.677 7.349 1.00 42.67 129 VAL A C 1
ATOM 976 O O . VAL A 1 129 ? -27.126 13.916 7.773 1.00 38.53 129 VAL A O 1
ATOM 980 N N . GLY A 1 130 ? -25.002 14.661 7.828 1.00 38.72 130 GLY A N 1
ATOM 981 C CA . GLY A 1 130 ? -24.671 13.822 8.960 1.00 37.80 130 GLY A CA 1
ATOM 982 C C . GLY A 1 130 ? -25.604 14.047 10.130 1.00 45.93 130 GLY A C 1
ATOM 983 O O . GLY A 1 130 ? -25.984 13.110 10.829 1.00 34.58 130 GLY A O 1
ATOM 984 N N . ARG A 1 131 ? -26.027 15.282 10.333 1.00 46.91 131 ARG A N 1
ATOM 985 C CA . ARG A 1 131 ? -26.884 15.526 11.471 1.00 49.54 131 ARG A CA 1
ATOM 986 C C . ARG A 1 131 ? -28.349 15.187 11.157 1.00 41.12 131 ARG A C 1
ATOM 987 O O . ARG A 1 131 ? -29.134 14.946 12.085 1.00 50.41 131 ARG A O 1
ATOM 995 N N . LEU A 1 132 ? -28.708 15.061 9.868 1.00 39.63 132 LEU A N 1
ATOM 996 C CA . LEU A 1 132 ? -30.033 14.574 9.476 1.00 34.09 132 LEU A CA 1
ATOM 997 C C . LEU A 1 132 ? -30.137 13.047 9.488 1.00 41.95 132 LEU A C 1
ATOM 998 O O . LEU A 1 132 ? -31.245 12.511 9.531 1.00 36.97 132 LEU A O 1
ATOM 1003 N N . MET A 1 133 ? -29.026 12.335 9.458 1.00 35.79 133 MET A N 1
ATOM 1004 C CA . MET A 1 133 ? -29.035 10.913 9.129 1.00 38.28 133 MET A CA 1
ATOM 1005 C C . MET A 1 133 ? -29.264 10.008 10.338 1.00 39.32 133 MET A C 1
ATOM 1006 O O . MET A 1 133 ? -29.037 10.381 11.491 1.00 39.08 133 MET A O 1
ATOM 1011 N N . THR A 1 134 ? -29.740 8.794 10.048 1.00 32.60 134 THR A N 1
ATOM 1012 C CA . THR A 1 134 ? -29.856 7.737 11.027 1.00 33.51 134 THR A CA 1
ATOM 1013 C C . THR A 1 134 ? -29.023 6.530 10.618 1.00 35.12 134 THR A C 1
ATOM 1014 O O . THR A 1 134 ? -28.965 6.182 9.426 1.00 36.89 134 THR A O 1
ATOM 1018 N N . PRO A 1 135 ? -28.339 5.902 11.570 1.00 32.50 135 PRO A N 1
ATOM 1019 C CA . PRO A 1 135 ? -27.568 4.693 11.277 1.00 31.93 135 PRO A CA 1
ATOM 1020 C C . PRO A 1 135 ? -28.399 3.422 11.237 1.00 34.53 135 PRO A C 1
ATOM 1021 O O . PRO A 1 135 ? -27.820 2.336 11.111 1.00 38.06 135 PRO A O 1
ATOM 1025 N N . ASP A 1 136 ? -29.721 3.499 11.396 1.00 32.81 136 ASP A N 1
ATOM 1026 C CA . ASP A 1 136 ? -30.533 2.283 11.486 1.00 35.79 136 ASP A CA 1
ATOM 1027 C C . ASP A 1 136 ? -31.009 1.835 10.099 1.00 35.65 136 ASP A C 1
ATOM 1028 O O . ASP A 1 136 ? -32.198 1.722 9.808 1.00 36.64 136 ASP A O 1
ATOM 1033 N N . TYR A 1 137 ? -30.050 1.563 9.235 1.00 38.98 137 TYR A N 1
ATOM 1034 C CA . TYR A 1 137 ? -30.341 0.989 7.929 1.00 34.50 137 TYR A CA 1
ATOM 1035 C C . TYR A 1 137 ? -30.153 -0.523 8.005 1.00 36.07 137 TYR A C 1
ATOM 1036 O O . TYR A 1 137 ? -29.654 -1.067 8.997 1.00 34.33 137 TYR A O 1
ATOM 1045 N N . VAL A 1 138 ? -30.498 -1.203 6.916 1.00 35.13 138 VAL A N 1
ATOM 1046 C CA . VAL A 1 138 ? -30.303 -2.644 6.809 1.00 33.83 138 VAL A CA 1
ATOM 1047 C C . VAL A 1 138 ? -29.336 -2.898 5.669 1.00 36.23 138 VAL A C 1
ATOM 1048 O O . VAL A 1 138 ? -29.551 -2.419 4.548 1.00 40.93 138 VAL A O 1
ATOM 1052 N N . ALA A 1 139 ? -28.276 -3.656 5.948 1.00 39.15 139 ALA A N 1
ATOM 1053 C CA . ALA A 1 139 ? -27.255 -3.932 4.953 1.00 36.84 139 ALA A CA 1
ATOM 1054 C C . ALA A 1 139 ? -27.008 -5.430 4.868 1.00 44.30 139 ALA A C 1
ATOM 1055 O O . ALA A 1 139 ? -27.193 -6.164 5.850 1.00 40.61 139 ALA A O 1
ATOM 1057 N N . VAL A 1 140 ? -26.576 -5.869 3.679 1.00 40.73 140 VAL A N 1
ATOM 1058 C CA . VAL A 1 140 ? -26.281 -7.269 3.381 1.00 42.43 140 VAL A CA 1
ATOM 1059 C C . VAL A 1 140 ? -24.909 -7.348 2.714 1.00 39.80 140 VAL A C 1
ATOM 1060 O O . VAL A 1 140 ? -24.360 -6.351 2.248 1.00 41.31 140 VAL A O 1
ATOM 1064 N N . ARG A 1 141 ? -24.339 -8.607 2.660 1.00 37.65 141 ARG A N 1
ATOM 1065 C CA . ARG A 1 141 ? -23.060 -8.801 1.992 1.00 40.95 141 ARG A CA 1
ATOM 1066 C C . ARG A 1 141 ? -23.302 -9.239 0.555 1.00 39.68 141 ARG A C 1
ATOM 1067 O O . ARG A 1 141 ? -24.312 -9.895 0.273 1.00 42.02 141 ARG A O 1
ATOM 1075 N N . PRO A 1 142 ? -22.409 -8.891 -0.376 1.00 46.03 142 PRO A N 1
ATOM 1076 C CA . PRO A 1 142 ? -22.607 -9.331 -1.768 1.00 51.63 142 PRO A CA 1
ATOM 1077 C C . PRO A 1 142 ? -22.534 -10.834 -1.927 1.00 53.05 142 PRO A C 1
ATOM 1078 O O . PRO A 1 142 ? -23.141 -11.369 -2.855 1.00 43.51 142 PRO A O 1
ATOM 1082 N N . GLY A 1 143 ? -21.829 -11.532 -1.042 1.00 46.42 143 GLY A N 1
ATOM 1083 C CA . GLY A 1 143 ? -21.705 -12.970 -1.146 1.00 54.56 143 GLY A CA 1
ATOM 1084 C C . GLY A 1 143 ? -22.835 -13.774 -0.552 1.00 49.29 143 GLY A C 1
ATOM 1085 O O . GLY A 1 143 ? -22.870 -14.994 -0.736 1.00 53.09 143 GLY A O 1
ATOM 1086 N N . TRP A 1 144 ? -23.763 -13.130 0.153 1.00 47.27 144 TRP A N 1
ATOM 1087 C CA . TRP A 1 144 ? -24.921 -13.826 0.693 1.00 47.89 144 TRP A CA 1
ATOM 1088 C C . TRP A 1 144 ? -25.870 -14.234 -0.422 1.00 47.30 144 TRP A C 1
ATOM 1089 O O . TRP A 1 144 ? -25.967 -13.568 -1.454 1.00 54.20 144 TRP A O 1
ATOM 1100 N N . THR A 1 145 ? -26.599 -15.322 -0.196 1.00 50.02 145 THR A N 1
ATOM 1101 C CA . THR A 1 145 ? -27.689 -15.635 -1.104 1.00 54.36 145 THR A CA 1
ATOM 1102 C C . THR A 1 145 ? -28.906 -14.785 -0.772 1.00 57.68 145 THR A C 1
ATOM 1103 O O . THR A 1 145 ? -29.015 -14.190 0.305 1.00 57.69 145 THR A O 1
ATOM 1107 N N . VAL A 1 146 ? -29.828 -14.734 -1.730 1.00 53.44 146 VAL A N 1
ATOM 1108 C CA . VAL A 1 146 ? -31.027 -13.921 -1.580 1.00 47.70 146 VAL A CA 1
ATOM 1109 C C . VAL A 1 146 ? -31.879 -14.448 -0.432 1.00 50.25 146 VAL A C 1
ATOM 1110 O O . VAL A 1 146 ? -32.471 -13.675 0.329 1.00 49.13 146 VAL A O 1
ATOM 1114 N N . ALA A 1 147 ? -31.907 -15.768 -0.251 1.00 51.95 147 ALA A N 1
ATOM 1115 C CA . ALA A 1 147 ? -32.608 -16.338 0.893 1.00 61.30 147 ALA A CA 1
ATOM 1116 C C . ALA A 1 147 ? -31.966 -15.908 2.208 1.00 52.09 147 ALA A C 1
ATOM 1117 O O . ALA A 1 147 ? -32.669 -15.611 3.180 1.00 50.10 147 ALA A O 1
ATOM 1119 N N . GLN A 1 148 ? -30.632 -15.875 2.257 1.00 53.55 148 GLN A N 1
ATOM 1120 C CA . GLN A 1 148 ? -29.941 -15.435 3.466 1.00 53.19 148 GLN A CA 1
ATOM 1121 C C . GLN A 1 148 ? -30.161 -13.950 3.717 1.00 55.67 148 GLN A C 1
ATOM 1122 O O . GLN A 1 148 ? -30.375 -13.532 4.862 1.00 47.12 148 GLN A O 1
ATOM 1128 N N . ALA A 1 149 ? -30.063 -13.134 2.662 1.00 44.88 149 ALA A N 1
ATOM 1129 C CA . ALA A 1 149 ? -30.406 -11.724 2.782 1.00 44.39 149 ALA A CA 1
ATOM 1130 C C . ALA A 1 149 ? -31.817 -11.553 3.316 1.00 44.25 149 ALA A C 1
ATOM 1131 O O . ALA A 1 149 ? -32.067 -10.692 4.159 1.00 45.70 149 ALA A O 1
ATOM 1133 N N . LEU A 1 150 ? -32.760 -12.362 2.828 1.00 41.12 150 LEU A N 1
ATOM 1134 C CA . LEU A 1 150 ? -34.141 -12.218 3.258 1.00 42.69 150 LEU A CA 1
ATOM 1135 C C . LEU A 1 150 ? -34.322 -12.608 4.722 1.00 46.26 150 LEU A C 1
ATOM 1136 O O . LEU A 1 150 ? -35.194 -12.061 5.406 1.00 43.48 150 LEU A O 1
ATOM 1141 N N . ASP A 1 151 ? -33.535 -13.559 5.217 1.00 47.84 151 ASP A N 1
ATOM 1142 C CA . ASP A 1 151 ? -33.630 -13.873 6.639 1.00 57.18 151 ASP A CA 1
ATOM 1143 C C . ASP A 1 151 ? -33.045 -12.747 7.482 1.00 45.86 151 ASP A C 1
ATOM 1144 O O . ASP A 1 151 ? -33.552 -12.448 8.569 1.00 54.97 151 ASP A O 1
ATOM 1149 N N . HIS A 1 152 ? -32.014 -12.074 6.968 1.00 46.25 152 HIS A N 1
ATOM 1150 C CA . HIS A 1 152 ? -31.434 -10.947 7.692 1.00 41.60 152 HIS A CA 1
ATOM 1151 C C . HIS A 1 152 ? -32.393 -9.763 7.726 1.00 50.97 152 HIS A C 1
ATOM 1152 O O . HIS A 1 152 ? -32.553 -9.108 8.769 1.00 45.31 152 HIS A O 1
ATOM 1159 N N . ILE A 1 153 ? -33.065 -9.496 6.603 1.00 43.05 153 ILE A N 1
ATOM 1160 C CA . ILE A 1 153 ? -34.056 -8.433 6.560 1.00 43.81 153 ILE A CA 1
ATOM 1161 C C . ILE A 1 153 ? -35.200 -8.724 7.526 1.00 39.68 153 ILE A C 1
ATOM 1162 O O . ILE A 1 153 ? -35.747 -7.812 8.157 1.00 45.41 153 ILE A O 1
ATOM 1167 N N . ARG A 1 154 ? -35.583 -9.998 7.664 1.00 42.66 154 ARG A N 1
ATOM 1168 C CA . ARG A 1 154 ? -36.713 -10.331 8.521 1.00 43.71 154 ARG A CA 1
ATOM 1169 C C . ARG A 1 154 ? -36.341 -10.188 9.989 1.00 44.27 154 ARG A C 1
ATOM 1170 O O . ARG A 1 154 ? -37.157 -9.754 10.809 1.00 53.61 154 ARG A O 1
ATOM 1178 N N . ARG A 1 155 ? -35.103 -10.546 10.327 1.00 44.57 155 ARG A N 1
ATOM 1179 C CA . ARG A 1 155 ? -34.637 -10.455 11.706 1.00 44.98 155 ARG A CA 1
ATOM 1180 C C . ARG A 1 155 ? -34.505 -9.012 12.164 1.00 54.78 155 ARG A C 1
ATOM 1181 O O . ARG A 1 155 ? -34.680 -8.717 13.348 1.00 62.49 155 ARG A O 1
ATOM 1183 N N . ARG A 1 156 ? -34.233 -8.099 11.236 1.00 50.33 156 ARG A N 1
ATOM 1184 C CA . ARG A 1 156 ? -33.709 -6.783 11.557 1.00 54.66 156 ARG A CA 1
ATOM 1185 C C . ARG A 1 156 ? -34.676 -5.694 11.128 1.00 60.56 156 ARG A C 1
ATOM 1186 O O . ARG A 1 156 ? -34.401 -4.506 11.338 1.00 64.76 156 ARG A O 1
ATOM 1194 N N . GLY A 1 157 ? -35.831 -6.076 10.585 1.00 56.79 157 GLY A N 1
ATOM 1195 C CA . GLY A 1 157 ? -36.705 -5.157 9.874 1.00 54.91 157 GLY A CA 1
ATOM 1196 C C . GLY A 1 157 ? -37.324 -4.072 10.728 1.00 60.21 157 GLY A C 1
ATOM 1197 O O . GLY A 1 157 ? -37.073 -2.887 10.498 1.00 51.90 157 GLY A O 1
ATOM 1198 N N . THR A 1 158 ? -38.116 -4.461 11.732 1.00 52.89 158 THR A N 1
ATOM 1199 C CA . THR A 1 158 ? -38.866 -3.484 12.520 1.00 54.43 158 THR A CA 1
ATOM 1200 C C . THR A 1 158 ? -37.977 -2.662 13.444 1.00 53.85 158 THR A C 1
ATOM 1201 O O . THR A 1 158 ? -38.404 -1.606 13.933 1.00 59.66 158 THR A O 1
ATOM 1205 N N . ASP A 1 159 ? -36.756 -3.112 13.685 1.00 53.61 159 ASP A N 1
ATOM 1206 C CA . ASP A 1 159 ? -35.815 -2.378 14.513 1.00 56.55 159 ASP A CA 1
ATOM 1207 C C . ASP A 1 159 ? -35.079 -1.308 13.712 1.00 64.68 159 ASP A C 1
ATOM 1208 O O . ASP A 1 159 ? -34.207 -0.626 14.261 1.00 67.36 159 ASP A O 1
ATOM 1213 N N . SER A 1 160 ? -35.426 -1.143 12.434 1.00 48.62 160 SER A N 1
ATOM 1214 C CA . SER A 1 160 ? -34.685 -0.313 11.496 1.00 44.70 160 SER A CA 1
ATOM 1215 C C . SER A 1 160 ? -35.590 0.750 10.882 1.00 36.03 160 SER A C 1
ATOM 1216 O O . SER A 1 160 ? -36.826 0.643 10.904 1.00 39.05 160 SER A O 1
ATOM 1219 N N . GLU A 1 161 ? -34.959 1.797 10.332 1.00 35.88 161 GLU A N 1
ATOM 1220 C CA . GLU A 1 161 ? -35.721 2.945 9.845 1.00 31.17 161 GLU A CA 1
ATOM 1221 C C . GLU A 1 161 ? -36.611 2.562 8.669 1.00 34.72 161 GLU A C 1
ATOM 1222 O O . GLU A 1 161 ? -37.771 2.983 8.589 1.00 36.99 161 GLU A O 1
ATOM 1228 N N . THR A 1 162 ? -36.071 1.794 7.737 1.00 40.29 162 THR A N 1
ATOM 1229 C CA . THR A 1 162 ? -36.832 1.341 6.583 1.00 35.09 162 THR A CA 1
ATOM 1230 C C . THR A 1 162 ? -36.140 0.115 6.018 1.00 34.99 162 THR A C 1
ATOM 1231 O O . THR A 1 162 ? -34.923 -0.060 6.183 1.00 36.56 162 THR A O 1
ATOM 1235 N N . ILE A 1 163 ? -36.928 -0.749 5.371 1.00 36.28 163 ILE A N 1
ATOM 1236 C CA . ILE A 1 163 ? -36.369 -1.856 4.614 1.00 33.74 163 ILE A CA 1
ATOM 1237 C C . ILE A 1 163 ? -36.685 -1.736 3.139 1.00 44.69 163 ILE A C 1
ATOM 1238 O O . ILE A 1 163 ? -36.461 -2.675 2.380 1.00 42.48 163 ILE A O 1
ATOM 1243 N N . ASN A 1 164 ? -37.178 -0.584 2.717 1.00 38.13 164 ASN A N 1
ATOM 1244 C CA . ASN A 1 164 ? -37.585 -0.449 1.321 1.00 40.98 164 ASN A CA 1
ATOM 1245 C C . ASN A 1 164 ? -36.401 -0.351 0.365 1.00 42.77 164 ASN A C 1
ATOM 1246 O O . ASN A 1 164 ? -36.519 -0.741 -0.804 1.00 37.94 164 ASN A O 1
ATOM 1251 N N . ILE A 1 165 ? -35.252 0.122 0.835 1.00 34.69 165 ILE A N 1
ATOM 1252 C CA . ILE A 1 165 ? -33.980 -0.046 0.145 1.00 36.05 165 ILE A CA 1
ATOM 1253 C C . ILE A 1 165 ? -33.044 -0.773 1.097 1.00 40.05 165 ILE A C 1
ATOM 1254 O O . ILE A 1 165 ? -32.980 -0.448 2.291 1.00 38.05 165 ILE A O 1
ATOM 1259 N N . ILE A 1 166 ? -32.328 -1.759 0.562 1.00 37.39 166 ILE A N 1
ATOM 1260 C CA . ILE A 1 166 ? -31.351 -2.561 1.295 1.00 37.33 166 ILE A CA 1
ATOM 1261 C C . ILE A 1 166 ? -29.969 -2.266 0.726 1.00 36.27 166 ILE A C 1
ATOM 1262 O O . ILE A 1 166 ? -29.766 -2.303 -0.496 1.00 39.85 166 ILE A O 1
ATOM 1267 N N . TYR A 1 167 ? -29.015 -1.942 1.597 1.00 32.05 167 TYR A N 1
ATOM 1268 C CA . TYR A 1 167 ? -27.686 -1.572 1.133 1.00 36.67 167 TYR A CA 1
ATOM 1269 C C . TYR A 1 167 ? -26.772 -2.787 1.142 1.00 34.32 167 TYR A C 1
ATOM 1270 O O . TYR A 1 167 ? -26.939 -3.708 1.940 1.00 39.88 167 TYR A O 1
ATOM 1279 N N . VAL A 1 168 ? -25.853 -2.827 0.175 1.00 33.89 168 VAL A N 1
ATOM 1280 C CA . VAL A 1 168 ? -24.855 -3.885 0.074 1.00 34.26 168 VAL A CA 1
ATOM 1281 C C . VAL A 1 168 ? -23.524 -3.269 0.456 1.00 33.57 168 VAL A C 1
ATOM 1282 O O . VAL A 1 168 ? -23.131 -2.243 -0.109 1.00 38.35 168 VAL A O 1
ATOM 1286 N N . THR A 1 169 ? -22.832 -3.883 1.413 1.00 39.97 169 THR A N 1
ATOM 1287 C CA . THR A 1 169 ? -21.518 -3.425 1.836 1.00 37.85 169 THR A CA 1
ATOM 1288 C C . THR A 1 169 ? -20.530 -4.581 1.810 1.00 41.11 169 THR A C 1
ATOM 1289 O O . THR A 1 169 ? -20.913 -5.737 1.979 1.00 42.47 169 THR A O 1
ATOM 1293 N N . ASP A 1 170 ? -19.246 -4.262 1.619 1.00 43.55 170 ASP A N 1
ATOM 1294 C CA . ASP A 1 170 ? -18.240 -5.313 1.671 1.00 50.09 170 ASP A CA 1
ATOM 1295 C C . ASP A 1 170 ? -17.806 -5.542 3.123 1.00 58.47 170 ASP A C 1
ATOM 1296 O O . ASP A 1 170 ? -18.450 -5.076 4.071 1.00 44.91 170 ASP A O 1
ATOM 1301 N N . ASP A 1 171 ? -16.691 -6.267 3.295 1.00 60.68 171 ASP A N 1
ATOM 1302 C CA . ASP A 1 171 ? -16.215 -6.646 4.626 1.00 61.89 171 ASP A CA 1
ATOM 1303 C C . ASP A 1 171 ? -15.842 -5.421 5.443 1.00 65.31 171 ASP A C 1
ATOM 1304 O O . ASP A 1 171 ? -16.064 -5.378 6.660 1.00 62.38 171 ASP A O 1
ATOM 1309 N N . ARG A 1 172 ? -15.244 -4.426 4.789 1.00 59.63 172 ARG A N 1
ATOM 1310 C CA . ARG A 1 172 ? -14.888 -3.170 5.421 1.00 56.18 172 ARG A CA 1
ATOM 1311 C C . ARG A 1 172 ? -16.030 -2.170 5.371 1.00 51.99 172 ARG A C 1
ATOM 1312 O O . ARG A 1 172 ? -15.805 -0.962 5.511 1.00 56.61 172 ARG A O 1
ATOM 1320 N N . TRP A 1 173 ? -17.250 -2.666 5.181 1.00 54.55 173 TRP A N 1
ATOM 1321 C CA . TRP A 1 173 ? -18.485 -1.895 5.285 1.00 50.91 173 TRP A CA 1
ATOM 1322 C C . TRP A 1 173 ? -18.551 -0.765 4.263 1.00 49.31 173 TRP A C 1
ATOM 1323 O O . TRP A 1 173 ? -19.254 0.232 4.454 1.00 42.71 173 TRP A O 1
ATOM 1334 N N . LYS A 1 174 ? -17.823 -0.899 3.167 1.00 43.52 174 LYS A N 1
ATOM 1335 C CA . LYS A 1 174 ? -17.907 0.106 2.127 1.00 41.21 174 LYS A CA 1
ATOM 1336 C C . LYS A 1 174 ? -19.098 -0.183 1.225 1.00 49.09 174 LYS A C 1
ATOM 1337 O O . LYS A 1 174 ? -19.422 -1.344 0.954 1.00 39.97 174 LYS A O 1
ATOM 1343 N N . LEU A 1 175 ? -19.785 0.887 0.817 1.00 42.04 175 LEU A N 1
ATOM 1344 C CA . LEU A 1 175 ? -21.023 0.758 0.059 1.00 43.40 175 LEU A CA 1
ATOM 1345 C C . LEU A 1 175 ? -20.763 0.275 -1.358 1.00 40.70 175 LEU A C 1
ATOM 1346 O O . LEU A 1 175 ? -20.011 0.896 -2.112 1.00 41.47 175 LEU A O 1
ATOM 1351 N N . LEU A 1 176 ? -21.421 -0.828 -1.714 1.00 40.04 176 LEU A N 1
ATOM 1352 C CA . LEU A 1 176 ? -21.330 -1.453 -3.036 1.00 42.75 176 LEU A CA 1
ATOM 1353 C C . LEU A 1 176 ? -22.566 -1.245 -3.895 1.00 47.72 176 LEU A C 1
ATOM 1354 O O . LEU A 1 176 ? -22.449 -1.173 -5.124 1.00 41.96 176 LEU A O 1
ATOM 1359 N N . ASP A 1 177 ? -23.748 -1.156 -3.296 1.00 38.84 177 ASP A N 1
ATOM 1360 C CA . ASP A 1 177 ? -24.962 -1.006 -4.098 1.00 40.38 177 ASP A CA 1
ATOM 1361 C C . ASP A 1 177 ? -26.116 -0.630 -3.191 1.00 43.64 177 ASP A C 1
ATOM 1362 O O . ASP A 1 177 ? -25.999 -0.638 -1.963 1.00 41.65 177 ASP A O 1
ATOM 1367 N N . ALA A 1 178 ? -27.239 -0.314 -3.830 1.00 32.56 178 ALA A N 1
ATOM 1368 C CA . ALA A 1 178 ? -28.494 0.018 -3.161 1.00 33.36 178 ALA A CA 1
ATOM 1369 C C . ALA A 1 178 ? -29.606 -0.686 -3.911 1.00 44.87 178 ALA A C 1
ATOM 1370 O O . ALA A 1 178 ? -29.848 -0.377 -5.086 1.00 44.63 178 ALA A O 1
ATOM 1372 N N . LEU A 1 179 ? -30.274 -1.630 -3.248 1.00 35.14 179 LEU A N 1
ATOM 1373 C CA . LEU A 1 179 ? -31.249 -2.486 -3.910 1.00 41.53 179 LEU A CA 1
ATOM 1374 C C . LEU A 1 179 ? -32.643 -2.284 -3.334 1.00 42.94 179 LEU A C 1
ATOM 1375 O O . LEU A 1 179 ? -32.820 -2.163 -2.116 1.00 36.99 179 LEU A O 1
ATOM 1380 N N . GLU A 1 180 ? -33.637 -2.265 -4.216 1.00 39.92 180 GLU A N 1
ATOM 1381 C CA . GLU A 1 180 ? -35.017 -2.228 -3.774 1.00 39.31 180 GLU A CA 1
ATOM 1382 C C . GLU A 1 180 ? -35.368 -3.539 -3.077 1.00 33.80 180 GLU A C 1
ATOM 1383 O O . GLU A 1 180 ? -34.874 -4.611 -3.444 1.00 43.12 180 GLU A O 1
ATOM 1389 N N . LEU A 1 181 ? -36.228 -3.452 -2.066 1.00 37.01 181 LEU A N 1
ATOM 1390 C CA . LEU A 1 181 ? -36.703 -4.668 -1.411 1.00 36.54 181 LEU A CA 1
ATOM 1391 C C . LEU A 1 181 ? -37.342 -5.619 -2.420 1.00 45.73 181 LEU A C 1
ATOM 1392 O O . LEU A 1 181 ? -37.148 -6.840 -2.342 1.00 40.90 181 LEU A O 1
ATOM 1397 N N . GLY A 1 182 ? -38.088 -5.066 -3.387 1.00 37.94 182 GLY A N 1
ATOM 1398 C CA . GLY A 1 182 ? -38.733 -5.893 -4.395 1.00 39.34 182 GLY A CA 1
ATOM 1399 C C . GLY A 1 182 ? -37.785 -6.800 -5.151 1.00 47.95 182 GLY A C 1
ATOM 1400 O O . GLY A 1 182 ? -38.159 -7.918 -5.531 1.00 44.89 182 GLY A O 1
ATOM 1401 N N . ALA A 1 183 ? -36.560 -6.333 -5.399 1.00 44.20 183 ALA A N 1
ATOM 1402 C CA . ALA A 1 183 ? -35.588 -7.147 -6.119 1.00 43.70 183 ALA A CA 1
ATOM 1403 C C . ALA A 1 183 ? -35.333 -8.472 -5.412 1.00 51.49 183 ALA A C 1
ATOM 1404 O O . ALA A 1 183 ? -35.111 -9.497 -6.070 1.00 46.46 183 ALA A O 1
ATOM 1406 N N . PHE A 1 184 ? -35.358 -8.474 -4.073 1.00 45.31 184 PHE A N 1
ATOM 1407 C CA . PHE A 1 184 ? -35.120 -9.707 -3.327 1.00 43.92 184 PHE A CA 1
ATOM 1408 C C . PHE A 1 184 ? -36.295 -10.681 -3.412 1.00 48.84 184 PHE A C 1
ATOM 1409 O O . PHE A 1 184 ? -36.086 -11.898 -3.348 1.00 53.88 184 PHE A O 1
ATOM 1417 N N . ILE A 1 185 ? -37.531 -10.190 -3.526 1.00 49.81 185 ILE A N 1
ATOM 1418 C CA . ILE A 1 185 ? -38.665 -11.106 -3.626 1.00 53.79 185 ILE A CA 1
ATOM 1419 C C . ILE A 1 185 ? -38.972 -11.508 -5.069 1.00 61.48 185 ILE A C 1
ATOM 1420 O O . ILE A 1 185 ? -39.688 -12.496 -5.289 1.00 60.65 185 ILE A O 1
ATOM 1425 N N . LEU A 1 186 ? -38.473 -10.764 -6.055 1.00 56.12 186 LEU A N 1
ATOM 1426 C CA . LEU A 1 186 ? -38.547 -11.230 -7.432 1.00 48.03 186 LEU A CA 1
ATOM 1427 C C . LEU A 1 186 ? -37.452 -12.230 -7.765 1.00 65.54 186 LEU A C 1
ATOM 1428 O O . LEU A 1 186 ? -37.630 -13.031 -8.690 1.00 60.93 186 LEU A O 1
ATOM 1433 N N . ALA A 1 187 ? -36.337 -12.211 -7.033 1.00 56.09 187 ALA A N 1
ATOM 1434 C CA . ALA A 1 187 ? -35.155 -12.969 -7.416 1.00 55.63 187 ALA A CA 1
ATOM 1435 C C . ALA A 1 187 ? -35.255 -14.423 -6.967 1.00 59.51 187 ALA A C 1
ATOM 1436 O O . ALA A 1 187 ? -36.053 -14.788 -6.097 1.00 61.60 187 ALA A O 1
ATOM 1438 N N . ASP A 1 188 ? -34.408 -15.250 -7.560 1.00 60.80 188 ASP A N 1
ATOM 1439 C CA . ASP A 1 188 ? -34.343 -16.649 -7.172 1.00 64.38 188 ASP A CA 1
ATOM 1440 C C . ASP A 1 188 ? -33.661 -16.757 -5.809 1.00 65.83 188 ASP A C 1
ATOM 1441 O O . ASP A 1 188 ? -32.581 -16.182 -5.620 1.00 58.79 188 ASP A O 1
ATOM 1446 N N . PRO A 1 189 ? -34.245 -17.471 -4.841 1.00 54.75 189 PRO A N 1
ATOM 1447 C CA . PRO A 1 189 ? -33.679 -17.456 -3.480 1.00 60.74 189 PRO A CA 1
ATOM 1448 C C . PRO A 1 189 ? -32.272 -18.000 -3.413 1.00 60.04 189 PRO A C 1
ATOM 1449 O O . PRO A 1 189 ? -31.533 -17.672 -2.477 1.00 59.08 189 PRO A O 1
ATOM 1453 N N . ASP A 1 190 ? -31.872 -18.804 -4.390 1.00 58.10 190 ASP A N 1
ATOM 1454 C CA . ASP A 1 190 ? -30.559 -19.419 -4.411 1.00 54.59 190 ASP A CA 1
ATOM 1455 C C . ASP A 1 190 ? -29.512 -18.554 -5.099 1.00 59.23 190 ASP A C 1
ATOM 1456 O O . ASP A 1 190 ? -28.323 -18.886 -5.040 1.00 62.95 190 ASP A O 1
ATOM 1461 N N . ALA A 1 191 ? -29.918 -17.467 -5.753 1.00 64.18 191 ALA A N 1
ATOM 1462 C CA . ALA A 1 191 ? -28.954 -16.550 -6.341 1.00 61.80 191 ALA A CA 1
ATOM 1463 C C . ALA A 1 191 ? -28.201 -15.807 -5.243 1.00 60.68 191 ALA A C 1
ATOM 1464 O O . ALA A 1 191 ? -28.724 -15.575 -4.150 1.00 59.68 191 ALA A O 1
ATOM 1466 N N . ALA A 1 192 ? -26.946 -15.471 -5.528 1.00 58.74 192 ALA A N 1
ATOM 1467 C CA . ALA A 1 192 ? -26.195 -14.576 -4.661 1.00 52.97 192 ALA A CA 1
ATOM 1468 C C . ALA A 1 192 ? -26.725 -13.151 -4.797 1.00 59.83 192 ALA A C 1
ATOM 1469 O O . ALA A 1 192 ? -27.323 -12.780 -5.811 1.00 53.43 192 ALA A O 1
ATOM 1471 N N . VAL A 1 193 ? -26.509 -12.347 -3.757 1.00 53.37 193 VAL A N 1
ATOM 1472 C CA . VAL A 1 193 ? -26.860 -10.931 -3.840 1.00 45.45 193 VAL A CA 1
ATOM 1473 C C . VAL A 1 193 ? -26.118 -10.272 -4.991 1.00 46.87 193 VAL A C 1
ATOM 1474 O O . VAL A 1 193 ? -26.652 -9.398 -5.687 1.00 46.18 193 VAL A O 1
ATOM 1478 N N . ARG A 1 194 ? -24.886 -10.700 -5.233 1.00 46.84 194 ARG A N 1
ATOM 1479 C CA . ARG A 1 194 ? -24.119 -10.121 -6.321 1.00 48.63 194 ARG A CA 1
ATOM 1480 C C . ARG A 1 194 ? -24.808 -10.337 -7.668 1.00 48.54 194 ARG A C 1
ATOM 1481 O O . ARG A 1 194 ? -24.574 -9.559 -8.598 1.00 47.48 194 ARG A O 1
ATOM 1489 N N . ASP A 1 195 ? -25.686 -11.343 -7.776 1.00 49.62 195 ASP A N 1
ATOM 1490 C CA . ASP A 1 195 ? -26.407 -11.586 -9.027 1.00 56.97 195 ASP A CA 1
ATOM 1491 C C . ASP A 1 195 ? -27.452 -10.517 -9.326 1.00 53.28 195 ASP A C 1
ATOM 1492 O O . ASP A 1 195 ? -27.823 -10.345 -10.492 1.00 53.18 195 ASP A O 1
ATOM 1497 N N . ILE A 1 196 ? -27.961 -9.816 -8.311 1.00 47.42 196 ILE A N 1
ATOM 1498 C CA . ILE A 1 196 ? -28.985 -8.799 -8.512 1.00 48.89 196 ILE A CA 1
ATOM 1499 C C . ILE A 1 196 ? -28.433 -7.383 -8.331 1.00 44.58 196 ILE A C 1
ATOM 1500 O O . ILE A 1 196 ? -29.203 -6.417 -8.389 1.00 44.67 196 ILE A O 1
ATOM 1505 N N . MET A 1 197 ? -27.120 -7.222 -8.156 1.00 42.83 197 MET A N 1
ATOM 1506 C CA . MET A 1 197 ? -26.550 -5.879 -8.150 1.00 47.52 197 MET A CA 1
ATOM 1507 C C . MET A 1 197 ? -26.327 -5.326 -9.550 1.00 54.96 197 MET A C 1
ATOM 1508 O O . MET A 1 197 ? -26.038 -6.052 -10.501 1.00 54.95 197 MET A O 1
ATOM 1513 N N . LYS A 1 198 ? -26.458 -4.009 -9.656 1.00 52.11 198 LYS A N 1
ATOM 1514 C CA . LYS A 1 198 ? -25.994 -3.262 -10.814 1.00 52.86 198 LYS A CA 1
ATOM 1515 C C . LYS A 1 198 ? -24.706 -2.501 -10.534 1.00 54.20 198 LYS A C 1
ATOM 1516 O O . LYS A 1 198 ? -24.074 -2.007 -11.475 1.00 56.69 198 LYS A O 1
ATOM 1518 N N . GLY A 1 199 ? -24.309 -2.386 -9.266 1.00 56.98 199 GLY A N 1
ATOM 1519 C CA . GLY A 1 199 ? -23.060 -1.747 -8.911 1.00 57.02 199 GLY A CA 1
ATOM 1520 C C . GLY A 1 199 ? -23.008 -0.244 -9.081 1.00 62.98 199 GLY A C 1
ATOM 1521 O O . GLY A 1 199 ? -21.918 0.334 -9.005 1.00 61.85 199 GLY A O 1
ATOM 1522 N N . SER A 1 200 ? -24.138 0.413 -9.325 1.00 55.61 200 SER A N 1
ATOM 1523 C CA . SER A 1 200 ? -24.189 1.864 -9.400 1.00 57.02 200 SER A CA 1
ATOM 1524 C C . SER A 1 200 ? -25.212 2.362 -8.391 1.00 54.74 200 SER A C 1
ATOM 1525 O O . SER A 1 200 ? -26.242 1.720 -8.157 1.00 64.24 200 SER A O 1
ATOM 1528 N N . PHE A 1 201 ? -24.919 3.509 -7.793 1.00 50.91 201 PHE A N 1
ATOM 1529 C CA . PHE A 1 201 ? -25.770 4.030 -6.734 1.00 43.98 201 PHE A CA 1
ATOM 1530 C C . PHE A 1 201 ? -25.472 5.508 -6.551 1.00 41.82 201 PHE A C 1
ATOM 1531 O O . PHE A 1 201 ? -24.426 6.008 -6.971 1.00 42.25 201 PHE A O 1
ATOM 1539 N N . VAL A 1 202 ? -26.420 6.203 -5.952 1.00 38.34 202 VAL A N 1
ATOM 1540 C CA . VAL A 1 202 ? -26.221 7.582 -5.526 1.00 40.49 202 VAL A CA 1
ATOM 1541 C C . VAL A 1 202 ? -25.974 7.580 -4.034 1.00 39.29 202 VAL A C 1
ATOM 1542 O O . VAL A 1 202 ? -26.671 6.882 -3.283 1.00 38.35 202 VAL A O 1
ATOM 1546 N N . ALA A 1 203 ? -25.034 8.402 -3.587 1.00 37.31 203 ALA A N 1
ATOM 1547 C CA . ALA A 1 203 ? -24.828 8.548 -2.149 1.00 37.66 203 ALA A CA 1
ATOM 1548 C C . ALA A 1 203 ? -24.477 9.991 -1.827 1.00 43.15 203 ALA A C 1
ATOM 1549 O O . ALA A 1 203 ? -23.920 10.723 -2.652 1.00 38.35 203 ALA A O 1
ATOM 1551 N N . LEU A 1 204 ? -24.832 10.394 -0.621 1.00 39.07 204 LEU A N 1
ATOM 1552 C CA . LEU A 1 204 ? -24.495 11.706 -0.108 1.00 38.36 204 LEU A CA 1
ATOM 1553 C C . LEU A 1 204 ? -23.234 11.616 0.738 1.00 41.84 204 LEU A C 1
ATOM 1554 O O . LEU A 1 204 ? -22.823 10.540 1.196 1.00 38.46 204 LEU A O 1
ATOM 1559 N N . SER A 1 205 ? -22.642 12.776 0.983 1.00 36.62 205 SER A N 1
ATOM 1560 C CA . SER A 1 205 ? -21.625 12.892 2.011 1.00 40.48 205 SER A CA 1
ATOM 1561 C C . SER A 1 205 ? -22.268 13.349 3.309 1.00 36.52 205 SER A C 1
ATOM 1562 O O . SER A 1 205 ? -23.238 14.108 3.305 1.00 42.27 205 SER A O 1
ATOM 1565 N N . ALA A 1 206 ? -21.711 12.899 4.426 1.00 38.47 206 ALA A N 1
ATOM 1566 C CA . ALA A 1 206 ? -22.191 13.421 5.699 1.00 38.71 206 ALA A CA 1
ATOM 1567 C C . ALA A 1 206 ? -21.928 14.915 5.840 1.00 47.54 206 ALA A C 1
ATOM 1568 O O . ALA A 1 206 ? -22.628 15.592 6.600 1.00 43.87 206 ALA A O 1
ATOM 1570 N N . PHE A 1 207 ? -20.953 15.454 5.115 1.00 49.98 207 PHE A N 1
ATOM 1571 C CA . PHE A 1 207 ? -20.604 16.864 5.230 1.00 47.20 207 PHE A CA 1
ATOM 1572 C C . PHE A 1 207 ? -21.294 17.721 4.178 1.00 46.24 207 PHE A C 1
ATOM 1573 O O . PHE A 1 207 ? -21.121 18.943 4.183 1.00 49.97 207 PHE A O 1
ATOM 1581 N N . ASP A 1 208 ? -22.115 17.107 3.323 1.00 41.94 208 ASP A N 1
ATOM 1582 C CA . ASP A 1 208 ? -23.050 17.827 2.469 1.00 52.35 208 ASP A CA 1
ATOM 1583 C C . ASP A 1 208 ? -23.986 18.694 3.309 1.00 49.96 208 ASP A C 1
ATOM 1584 O O . ASP A 1 208 ? -24.274 18.395 4.473 1.00 46.01 208 ASP A O 1
ATOM 1589 N N . ASP A 1 209 ? -24.481 19.768 2.700 1.00 50.90 209 ASP A N 1
ATOM 1590 C CA . ASP A 1 209 ? -25.507 20.587 3.333 1.00 52.41 209 ASP A CA 1
ATOM 1591 C C . ASP A 1 209 ? -26.869 19.907 3.235 1.00 54.11 209 ASP A C 1
ATOM 1592 O O . ASP A 1 209 ? -27.165 19.200 2.268 1.00 45.34 209 ASP A O 1
ATOM 1597 N N . ARG A 1 210 ? -27.709 20.135 4.253 1.00 50.83 210 ARG A N 1
ATOM 1598 C CA . ARG A 1 210 ? -29.051 19.552 4.261 1.00 51.79 210 ARG A CA 1
ATOM 1599 C C . ARG A 1 210 ? -29.803 19.818 2.961 1.00 52.24 210 ARG A C 1
ATOM 1600 O O . ARG A 1 210 ? -30.584 18.971 2.502 1.00 51.37 210 ARG A O 1
ATOM 1608 N N . GLU A 1 211 ? -29.581 20.981 2.346 1.00 46.96 211 GLU A N 1
ATOM 1609 C CA . GLU A 1 211 ? -30.265 21.308 1.101 1.00 50.26 211 GLU A CA 1
ATOM 1610 C C . GLU A 1 211 ? -29.758 20.474 -0.064 1.00 45.12 211 GLU A C 1
ATOM 1611 O O . GLU A 1 211 ? -30.471 20.326 -1.066 1.00 48.14 211 GLU A O 1
ATOM 1617 N N . GLU A 1 212 ? -28.538 19.945 0.032 1.00 48.32 212 GLU A N 1
ATOM 1618 C CA . GLU A 1 212 ? -28.064 19.051 -1.018 1.00 44.72 212 GLU A CA 1
ATOM 1619 C C . GLU A 1 212 ? -28.833 17.736 -0.986 1.00 47.82 212 GLU A C 1
ATOM 1620 O O . GLU A 1 212 ? -29.141 17.165 -2.043 1.00 41.32 212 GLU A O 1
ATOM 1626 N N . ALA A 1 213 ? -29.153 17.246 0.223 1.00 44.37 213 ALA A N 1
ATOM 1627 C CA . ALA A 1 213 ? -30.044 16.093 0.357 1.00 42.11 213 ALA A CA 1
ATOM 1628 C C . ALA A 1 213 ? -31.352 16.333 -0.377 1.00 37.09 213 ALA A C 1
ATOM 1629 O O . ALA A 1 213 ? -31.855 15.447 -1.080 1.00 43.76 213 ALA A O 1
ATOM 1631 N N . VAL A 1 214 ? -31.916 17.537 -0.245 1.00 36.67 214 VAL A N 1
ATOM 1632 C CA . VAL A 1 214 ? -33.126 17.863 -0.995 1.00 45.22 214 VAL A CA 1
ATOM 1633 C C . VAL A 1 214 ? -32.858 17.832 -2.495 1.00 39.82 214 VAL A C 1
ATOM 1634 O O . VAL A 1 214 ? -33.638 17.262 -3.261 1.00 37.67 214 VAL A O 1
ATOM 1638 N N . ARG A 1 215 ? -31.777 18.477 -2.945 1.00 37.02 215 ARG A N 1
ATOM 1639 C CA . ARG A 1 215 ? -31.528 18.519 -4.389 1.00 45.64 215 ARG A CA 1
ATOM 1640 C C . ARG A 1 215 ? -31.286 17.117 -4.942 1.00 44.15 215 ARG A C 1
ATOM 1641 O O . ARG A 1 215 ? -31.815 16.758 -5.999 1.00 38.07 215 ARG A O 1
ATOM 1649 N N . VAL A 1 216 ? -30.523 16.290 -4.217 1.00 43.82 216 VAL A N 1
ATOM 1650 C CA . VAL A 1 216 ? -30.210 14.963 -4.737 1.00 38.87 216 VAL A CA 1
ATOM 1651 C C . VAL A 1 216 ? -31.445 14.070 -4.717 1.00 35.58 216 VAL A C 1
ATOM 1652 O O . VAL A 1 216 ? -31.700 13.313 -5.663 1.00 40.30 216 VAL A O 1
ATOM 1656 N N . MET A 1 217 ? -32.254 14.167 -3.657 1.00 41.97 217 MET A N 1
ATOM 1657 C CA . MET A 1 217 ? -33.478 13.375 -3.601 1.00 40.31 217 MET A CA 1
ATOM 1658 C C . MET A 1 217 ? -34.468 13.756 -4.701 1.00 39.28 217 MET A C 1
ATOM 1659 O O . MET A 1 217 ? -35.135 12.877 -5.266 1.00 41.03 217 MET A O 1
ATOM 1664 N N . GLN A 1 218 ? -34.621 15.060 -5.003 1.00 40.19 218 GLN A N 1
ATOM 1665 C CA . GLN A 1 218 ? -35.453 15.441 -6.150 1.00 42.18 218 GLN A CA 1
ATOM 1666 C C . GLN A 1 218 ? -34.886 14.927 -7.461 1.00 41.97 218 GLN A C 1
ATOM 1667 O O . GLN A 1 218 ? -35.641 14.543 -8.368 1.00 39.82 218 GLN A O 1
ATOM 1673 N N . ARG A 1 219 ? -33.566 14.971 -7.604 1.00 40.94 219 ARG A N 1
ATOM 1674 C CA . ARG A 1 219 ? -32.945 14.628 -8.881 1.00 46.65 219 ARG A CA 1
ATOM 1675 C C . ARG A 1 219 ? -33.176 13.164 -9.252 1.00 47.81 219 ARG A C 1
ATOM 1676 O O . ARG A 1 219 ? -33.482 12.847 -10.411 1.00 44.49 219 ARG A O 1
ATOM 1684 N N . TYR A 1 220 ? -33.010 12.254 -8.294 1.00 39.64 220 TYR A N 1
ATOM 1685 C CA . TYR A 1 220 ? -33.058 10.823 -8.572 1.00 44.77 220 TYR A CA 1
ATOM 1686 C C . TYR A 1 220 ? -34.363 10.159 -8.147 1.00 40.73 220 TYR A C 1
ATOM 1687 O O . TYR A 1 220 ? -34.508 8.945 -8.325 1.00 37.40 220 TYR A O 1
ATOM 1696 N N . ASP A 1 221 ? -35.297 10.914 -7.570 1.00 37.80 221 ASP A N 1
ATOM 1697 C CA . ASP A 1 221 ? -36.635 10.426 -7.223 1.00 42.08 221 ASP A CA 1
ATOM 1698 C C . ASP A 1 221 ? -36.574 9.148 -6.391 1.00 44.76 221 ASP A C 1
ATOM 1699 O O . ASP A 1 221 ? -37.202 8.135 -6.708 1.00 44.15 221 ASP A O 1
ATOM 1704 N N . LEU A 1 222 ? -35.804 9.207 -5.306 1.00 37.63 222 LEU A N 1
ATOM 1705 C CA . LEU A 1 222 ? -35.636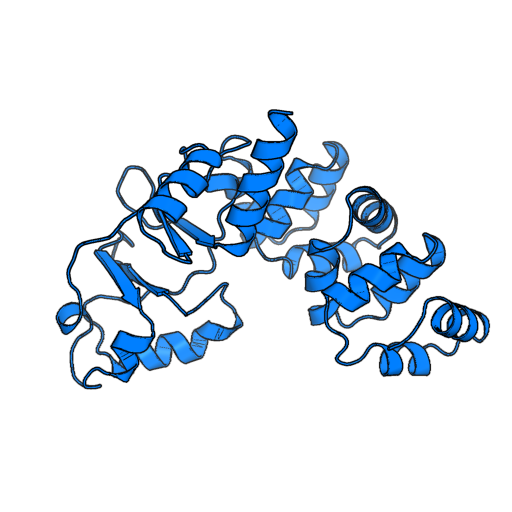 8.099 -4.381 1.00 36.78 222 LEU A CA 1
ATOM 1706 C C . LEU A 1 222 ? -36.266 8.494 -3.058 1.00 36.15 222 LEU A C 1
ATOM 1707 O O . LEU A 1 222 ? -36.353 9.685 -2.749 1.00 39.05 222 LEU A O 1
ATOM 1712 N N . PHE A 1 223 ? -36.714 7.495 -2.283 1.00 33.68 223 PHE A N 1
ATOM 1713 C CA . PHE A 1 223 ? -37.289 7.786 -0.964 1.00 32.81 223 PHE A CA 1
ATOM 1714 C C . PHE A 1 223 ? -36.271 7.674 0.168 1.00 40.07 223 PHE A C 1
ATOM 1715 O O . PHE A 1 223 ? -36.581 8.075 1.297 1.00 32.85 223 PHE A O 1
ATOM 1723 N N . VAL A 1 224 ? -35.098 7.097 -0.085 1.00 32.64 224 VAL A N 1
ATOM 1724 C CA . VAL A 1 224 ? -34.031 6.979 0.915 1.00 32.42 224 VAL A CA 1
ATOM 1725 C C . VAL A 1 224 ? -32.697 7.181 0.205 1.00 34.13 224 VAL A C 1
ATOM 1726 O O . VAL A 1 224 ? -32.526 6.790 -0.953 1.00 35.40 224 VAL A O 1
ATOM 1730 N N . LEU A 1 225 ? -31.756 7.816 0.887 1.00 28.60 225 LEU A N 1
ATOM 1731 C CA . LEU A 1 225 ? -30.439 8.018 0.313 1.00 27.22 225 LEU A CA 1
ATOM 1732 C C . LEU A 1 225 ? -29.399 7.564 1.326 1.00 33.60 225 LEU A C 1
ATOM 1733 O O . LEU A 1 225 ? -29.520 7.868 2.522 1.00 38.17 225 LEU A O 1
ATOM 1738 N N . PRO A 1 226 ? -28.379 6.850 0.880 1.00 32.76 226 PRO A N 1
ATOM 1739 C CA . PRO A 1 226 ? -27.299 6.468 1.787 1.00 37.79 226 PRO A CA 1
ATOM 1740 C C . PRO A 1 226 ? -26.314 7.614 1.922 1.00 38.96 226 PRO A C 1
ATOM 1741 O O . PRO A 1 226 ? -26.207 8.488 1.058 1.00 36.21 226 PRO A O 1
ATOM 1745 N N . VAL A 1 227 ? -25.617 7.602 3.049 1.00 34.31 227 VAL A N 1
ATOM 1746 C CA . VAL A 1 227 ? -24.598 8.585 3.387 1.00 36.14 227 VAL A CA 1
ATOM 1747 C C . VAL A 1 227 ? -23.284 7.855 3.598 1.00 36.30 227 VAL A C 1
ATOM 1748 O O . VAL A 1 227 ? -23.222 6.897 4.377 1.00 36.51 227 VAL A O 1
ATOM 1752 N N . VAL A 1 228 ? -22.231 8.321 2.935 1.00 43.28 228 VAL A N 1
ATOM 1753 C CA . VAL A 1 228 ? -20.938 7.667 3.036 1.00 36.67 228 VAL A CA 1
ATOM 1754 C C . VAL A 1 228 ? -19.897 8.674 3.500 1.00 39.02 228 VAL A C 1
ATOM 1755 O O . VAL A 1 228 ? -20.022 9.887 3.288 1.00 46.44 228 VAL A O 1
ATOM 1759 N N . ASP A 1 229 ? -18.847 8.147 4.114 1.00 38.91 229 ASP A N 1
ATOM 1760 C CA . ASP A 1 229 ? -17.717 8.946 4.563 1.00 46.98 229 ASP A CA 1
ATOM 1761 C C . ASP A 1 229 ? -16.709 9.033 3.421 1.00 47.11 229 ASP A C 1
ATOM 1762 O O . ASP A 1 229 ? -16.944 8.522 2.328 1.00 44.27 229 ASP A O 1
ATOM 1767 N N . SER A 1 230 ? -15.573 9.689 3.671 1.00 47.88 230 SER A N 1
ATOM 1768 C CA . SER A 1 230 ? -14.620 9.972 2.594 1.00 52.76 230 SER A CA 1
ATOM 1769 C C . SER A 1 230 ? -14.040 8.706 1.975 1.00 54.36 230 SER A C 1
ATOM 1770 O O . SER A 1 230 ? -13.632 8.722 0.806 1.00 52.89 230 SER A O 1
ATOM 1773 N N . THR A 1 231 ? -13.978 7.613 2.727 1.00 53.55 231 THR A N 1
ATOM 1774 C CA . THR A 1 231 ? -13.450 6.361 2.204 1.00 51.56 231 THR A CA 1
ATOM 1775 C C . THR A 1 231 ? -14.523 5.494 1.562 1.00 55.38 231 THR A C 1
ATOM 1776 O O . THR A 1 231 ? -14.207 4.399 1.085 1.00 52.50 231 THR A O 1
ATOM 1780 N N . GLY A 1 232 ? -15.775 5.948 1.544 1.00 50.87 232 GLY A N 1
ATOM 1781 C CA . GLY A 1 232 ? -16.869 5.186 0.978 1.00 47.87 232 GLY A CA 1
ATOM 1782 C C . GLY A 1 232 ? -17.624 4.298 1.944 1.00 49.01 232 GLY A C 1
ATOM 1783 O O . GLY A 1 232 ? -18.468 3.508 1.495 1.00 40.82 232 GLY A O 1
ATOM 1784 N N . VAL A 1 233 ? -17.349 4.394 3.248 1.00 40.30 233 VAL A N 1
ATOM 1785 C CA . VAL A 1 233 ? -18.007 3.561 4.252 1.00 41.67 233 VAL A CA 1
ATOM 1786 C C . VAL A 1 233 ? -19.410 4.097 4.478 1.00 35.97 233 VAL A C 1
ATOM 1787 O O . VAL A 1 233 ? -19.616 5.311 4.566 1.00 37.74 233 VAL A O 1
ATOM 1791 N N . LEU A 1 234 ? -20.388 3.196 4.512 1.00 37.99 234 LEU A N 1
ATOM 1792 C CA . LEU A 1 234 ? -21.766 3.590 4.782 1.00 35.41 234 LEU A CA 1
ATOM 1793 C C . LEU A 1 234 ? -21.888 3.993 6.241 1.00 37.39 234 LEU A C 1
ATOM 1794 O O . LEU A 1 234 ? -21.531 3.210 7.128 1.00 38.25 234 LEU A O 1
ATOM 1799 N N . VAL A 1 235 ? -22.386 5.203 6.495 1.00 34.23 235 VAL A N 1
ATOM 1800 C CA . VAL A 1 235 ? -22.515 5.691 7.871 1.00 38.37 235 VAL A CA 1
ATOM 1801 C C . VAL A 1 235 ? -23.960 5.939 8.279 1.00 35.99 235 VAL A C 1
ATOM 1802 O O . VAL A 1 235 ? -24.229 6.076 9.487 1.00 37.94 235 VAL A O 1
ATOM 1806 N N . GLY A 1 236 ? -24.893 6.007 7.351 1.00 36.40 236 GLY A N 1
ATOM 1807 C CA . GLY A 1 236 ? -26.271 6.238 7.721 1.00 32.20 236 GLY A CA 1
ATOM 1808 C C . GLY A 1 236 ? -27.121 6.451 6.498 1.00 39.16 236 GLY A C 1
ATOM 1809 O O . GLY A 1 236 ? -26.656 6.328 5.351 1.00 37.69 236 GLY A O 1
ATOM 1810 N N . ILE A 1 237 ? -28.390 6.785 6.757 1.00 32.32 237 ILE A N 1
ATOM 1811 C CA . ILE A 1 237 ? -29.340 7.071 5.691 1.00 34.46 237 ILE A CA 1
ATOM 1812 C C . ILE A 1 237 ? -30.189 8.280 6.056 1.00 39.46 237 ILE A C 1
ATO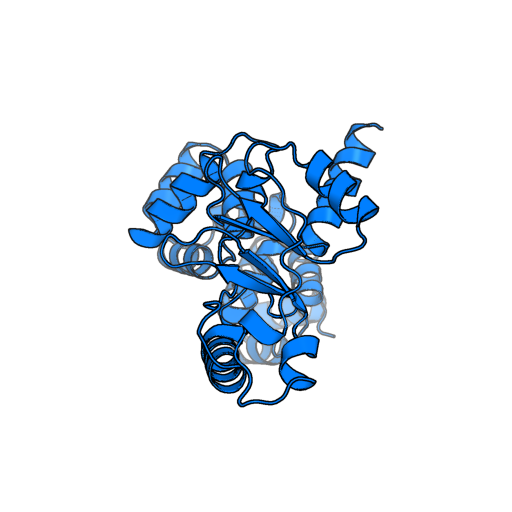M 1813 O O . ILE A 1 237 ? -30.342 8.639 7.229 1.00 35.56 237 ILE A O 1
ATOM 1818 N N . VAL A 1 238 ? -30.755 8.896 5.018 1.00 33.03 238 VAL A N 1
ATOM 1819 C CA . VAL A 1 238 ? -31.742 9.964 5.146 1.00 35.93 238 VAL A CA 1
ATOM 1820 C C . VAL A 1 238 ? -32.992 9.556 4.377 1.00 34.68 238 VAL A C 1
ATOM 1821 O O . VAL A 1 238 ? -32.910 8.940 3.302 1.00 38.00 238 VAL A O 1
ATOM 1825 N N . THR A 1 239 ? -34.160 9.924 4.905 1.00 33.13 239 THR A N 1
ATOM 1826 C CA . THR A 1 239 ? -35.410 9.465 4.326 1.00 34.57 239 THR A CA 1
ATOM 1827 C C . THR A 1 239 ? -36.262 10.652 3.897 1.00 32.09 239 THR A C 1
ATOM 1828 O O . THR A 1 239 ? -36.109 11.771 4.385 1.00 35.61 239 THR A O 1
ATOM 1832 N N . ALA A 1 240 ? -37.180 10.380 2.966 1.00 32.13 240 ALA A N 1
ATOM 1833 C CA . ALA A 1 240 ? -37.939 11.438 2.296 1.00 37.31 240 ALA A CA 1
ATOM 1834 C C . ALA A 1 240 ? -38.823 12.224 3.250 1.00 40.29 240 ALA A C 1
ATOM 1835 O O . ALA A 1 240 ? -39.100 13.410 3.015 1.00 36.44 240 ALA A O 1
ATOM 1837 N N . ASP A 1 241 ? -39.326 11.581 4.295 1.00 33.60 241 ASP A N 1
ATOM 1838 C CA . ASP A 1 241 ? -40.143 12.331 5.250 1.00 40.42 241 ASP A CA 1
ATOM 1839 C C . ASP A 1 241 ? -39.338 13.453 5.912 1.00 35.89 241 ASP A C 1
ATOM 1840 O O . ASP A 1 241 ? -39.841 14.574 6.088 1.00 36.69 241 ASP A O 1
ATOM 1845 N N . ASP A 1 242 ? -38.090 13.177 6.294 1.00 34.04 242 ASP A N 1
ATOM 1846 C CA . ASP A 1 242 ? -37.261 14.226 6.890 1.00 34.35 242 ASP A CA 1
ATOM 1847 C C . ASP A 1 242 ? -36.801 15.243 5.850 1.00 41.01 242 ASP A C 1
ATOM 1848 O O . ASP A 1 242 ? -36.628 16.425 6.168 1.00 40.95 242 ASP A O 1
ATOM 1853 N N . ILE A 1 243 ? -36.605 14.806 4.610 1.00 34.84 243 ILE A N 1
ATOM 1854 C CA . ILE A 1 243 ? -36.153 15.717 3.561 1.00 36.89 243 ILE A CA 1
ATOM 1855 C C . ILE A 1 243 ? -37.271 16.674 3.170 1.00 35.58 243 ILE A C 1
ATOM 1856 O O . ILE A 1 243 ? -37.029 17.850 2.873 1.00 44.17 243 ILE A O 1
ATOM 1861 N N . LEU A 1 244 ? -38.520 16.209 3.189 1.00 37.27 244 LEU A N 1
ATOM 1862 C CA . LEU A 1 244 ? -39.619 17.128 2.915 1.00 37.00 244 LEU A CA 1
ATOM 1863 C C . LEU A 1 244 ? -39.684 18.225 3.974 1.00 46.02 244 LEU A C 1
ATOM 1864 O O . LEU A 1 244 ? -40.001 19.379 3.664 1.00 43.73 244 LEU A O 1
ATOM 1869 N N . ASP A 1 245 ? -39.391 17.875 5.234 1.00 38.16 245 ASP A N 1
ATOM 1870 C CA . ASP A 1 245 ? -39.322 18.879 6.299 1.00 45.32 245 ASP A CA 1
ATOM 1871 C C . ASP A 1 245 ? -38.192 19.871 6.054 1.00 57.22 245 ASP A C 1
ATOM 1872 O O . ASP A 1 245 ? -38.331 21.069 6.335 1.00 55.97 245 ASP A O 1
ATOM 1877 N N . VAL A 1 246 ? -37.043 19.385 5.585 1.00 46.79 246 VAL A N 1
ATOM 1878 C CA . VAL A 1 246 ? -35.944 20.294 5.274 1.00 51.38 246 VAL A CA 1
ATOM 1879 C C . VAL A 1 246 ? -36.360 21.250 4.165 1.00 50.03 246 VAL A C 1
ATOM 1880 O O . VAL A 1 246 ? -36.114 22.461 4.241 1.00 55.40 246 VAL A O 1
ATOM 1884 N N . ALA A 1 247 ? -37.031 20.722 3.133 1.00 48.26 247 ALA A N 1
ATOM 1885 C CA . ALA A 1 247 ? -37.420 21.547 1.995 1.00 51.22 247 ALA A CA 1
ATOM 1886 C C . ALA A 1 247 ? -38.248 22.743 2.435 1.00 65.82 247 ALA A C 1
ATOM 1887 O O . ALA A 1 247 ? -38.077 23.847 1.906 1.00 62.62 247 ALA A O 1
ATOM 1889 N N . GLN A 1 248 ? -39.106 22.571 3.437 1.00 62.93 248 GLN A N 1
ATOM 1890 C CA . GLN A 1 248 ? -39.912 23.711 3.843 1.00 63.76 248 GLN A CA 1
ATOM 1891 C C . GLN A 1 248 ? -39.407 24.406 5.091 1.00 61.08 248 GLN A C 1
ATOM 1892 O O . GLN A 1 248 ? -39.861 25.515 5.369 1.00 69.22 248 GLN A O 1
ATOM 1898 N N . GLU A 1 249 ? -38.428 23.853 5.807 1.00 64.26 249 GLU A N 1
ATOM 1899 C CA . GLU A 1 249 ? -37.669 24.736 6.689 1.00 59.67 249 GLU A CA 1
ATOM 1900 C C . GLU A 1 249 ? -36.840 25.714 5.864 1.00 73.39 249 GLU A C 1
ATOM 1901 O O . GLU A 1 249 ? -36.826 26.922 6.138 1.00 76.18 249 GLU A O 1
ATOM 1907 N N . GLU A 1 250 ? -36.210 25.215 4.799 1.00 68.55 250 GLU A N 1
ATOM 1908 C CA . GLU A 1 250 ? -35.372 26.052 3.949 1.00 69.49 250 GLU A CA 1
ATOM 1909 C C . GLU A 1 250 ? -36.197 27.003 3.097 1.00 71.35 250 GLU A C 1
ATOM 1910 O O . GLU A 1 250 ? -35.738 28.110 2.789 1.00 74.98 250 GLU A O 1
ATOM 1916 N N . ALA A 1 251 ? -37.405 26.594 2.701 1.00 68.70 251 ALA A N 1
ATOM 1917 C CA . ALA A 1 251 ? -38.255 27.460 1.890 1.00 65.53 251 ALA A CA 1
ATOM 1918 C C . ALA A 1 251 ? -38.715 28.682 2.674 1.00 75.66 251 ALA A C 1
ATOM 1919 O O . ALA A 1 251 ? -38.621 29.815 2.190 1.00 73.72 251 ALA A O 1
ATOM 1921 N N . THR A 1 252 ? -39.234 28.472 3.884 1.00 68.99 252 THR A N 1
ATOM 1922 C CA . THR A 1 252 ? -39.733 29.606 4.648 1.00 72.95 252 THR A CA 1
ATOM 1923 C C . THR A 1 252 ? -38.588 30.516 5.076 1.00 80.00 252 THR A C 1
ATOM 1924 O O . THR A 1 252 ? -38.742 31.743 5.098 1.00 84.64 252 THR A O 1
ATOM 1928 N N . GLU A 1 253 ? -37.424 29.936 5.393 1.00 81.14 253 GLU A N 1
ATOM 1929 C CA . GLU A 1 253 ? -36.258 30.751 5.724 1.00 74.09 253 GLU A CA 1
ATOM 1930 C C . GLU A 1 253 ? -35.887 31.681 4.575 1.00 79.81 253 GLU A C 1
ATOM 1931 O O . GLU A 1 253 ? -35.331 32.762 4.805 1.00 87.38 253 GLU A O 1
ATOM 1937 N N . ASP A 1 254 ? -36.190 31.286 3.334 1.00 76.04 254 ASP A N 1
ATOM 1938 C CA . ASP A 1 254 ? -35.993 32.194 2.211 1.00 79.71 254 ASP A CA 1
ATOM 1939 C C . ASP A 1 254 ? -36.993 33.348 2.253 1.00 86.30 254 ASP A C 1
ATOM 1940 O O . ASP A 1 254 ? -36.672 34.465 1.826 1.00 88.44 254 ASP A O 1
ATOM 1945 N N . PHE A 1 255 ? -38.197 33.103 2.770 1.00 85.89 255 PHE A N 1
ATOM 1946 C CA . PHE A 1 255 ? -39.236 34.126 2.863 1.00 86.16 255 PHE A CA 1
ATOM 1947 C C . PHE A 1 255 ? -39.063 34.995 4.112 1.00 85.19 255 PHE A C 1
ATOM 1948 O O . PHE A 1 255 ? -38.064 35.705 4.259 1.00 85.43 255 PHE A O 1
#

Sequence (255 aa):
MLTDTQVKELISQRRWADIRRALVDEPPPHLADLLFSLETREMVLVFRCLPREVSSEVFALLGKGDRNALIEALTDEETRHLLADLDPDDRTDLLQELPGEVTQRLLNLLSPADLKEARQLLGYPEDSVGRLMTPDYVAVRPGWTVAQALDHIRRRGTDSETINIIYVTDDRWKLLDALELGAFILADPDAAVRDIMKGSFVALSAFDDREEAVRVMQRYDLFVLPVVDSTGVLVGIVTADDILDVAQEEATEDF

Nearest PDB structures (foldseek):
  8gpv-assembly1_A-2  TM=1.004E+00  e=5.056E-47  Clostridiales bacterium
  8gps-assembly1_A-2  TM=9.822E-01  e=2.311E-25  Chryseobacterium hispalense
  5x9g-assembly1_A  TM=9.384E-01  e=5.073E-22  Thermus thermophilus HB8
  5x9h-assembly1_A  TM=9.457E-01  e=1.622E-21  Thermus thermophilus HB8
  2oux-assembly1_B  TM=9.274E-01  e=8.445E-19  Enterococcus faecalis V583

Secondary structure (DSSP, 8-state):
---HHHHHHHHHTT-HHHHHHHHTT--HHHHHHHHHHS-HHHHHHHHHHS-HHHHHHHHHHS-HHHHHHHHHHS-HHHHHHHHHHS-HHHHHHHHHHS-HHHHHHHHHTS-HHHHHHHHHHHTSPTTBHHHH-BS---EE-TTSBHHHHHHHHHHHSTTSS--SEEEEE-TT-BEEEEEEHHHHHHS-TTSBGGGG-------EETTSBHHHHHHHHHHHT-SEEEEE-TT-BEEEEEEHHHHHHHHHHHHHHH-

Radius of gyration: 20.54 Å; Cα contacts (8 Å, |Δi|>4): 350; chains: 1; bounding box: 50×54×49 Å

Foldseek 3Di:
DDALVNLVVCVVVVVLVVLLVVCPPPPLVVLQVRLVPHDQVSSLVSLVSYDLLNSLSNLLVHDPVSNVSNLVDDDLVSLLSSLVNHFLLSNLVNLVPDDDVSSVVSLVSYDPVSNVSNVQQNPADPQFQSSNWGQQAAEDEQQAFLLRSVVSCVVRPVVGPHDQWYFYAYPQQATFAIHGPVLSVVDDRGHGSNVSGPRDFDAAERNHGLVVVLVVCVVVVDQKHFYAYPVRHTRGMHGNVSSVVVVVVVVVVVD